Protein AF-0000000087407477 (afdb_homodimer)

Foldseek 3Di:
DPPPDLADPDAAFAADDPDHDPDSLNRHDDDPLSVQLCQQVVVCVVPVKDQPVCCCVSVVQDDPSVVSNVVSVRNCCVLQQWHDDPRIIHGGCVNVVVVVVVVQVVCVVVPVNVVVD/DPPPDLADPDAFFAADDPDHDPDSLNRHDDDPLSVLLCQQQVVCVVPVKDAPVCCCVSVVQDDPSVVSNVVSVRNCCVLQQWHDDPRIIHGGCSNVVVVVVVVQVVCVVVPVNVVVD

Solvent-accessible surface area (backbone atoms only — not comparable to full-atom values): 12978 Å² total; per-residue (Å²): 124,83,78,75,69,91,57,63,72,48,47,68,33,42,44,56,46,85,52,83,72,95,44,68,60,59,28,68,33,58,71,69,44,28,54,50,45,50,51,50,52,52,45,24,61,74,64,68,33,44,50,67,88,43,46,42,79,79,68,66,47,52,78,79,45,44,62,46,48,53,53,43,51,50,53,35,43,51,52,24,42,27,43,80,55,95,64,20,41,26,75,42,62,50,32,27,52,52,28,40,49,52,18,48,49,42,32,47,75,66,64,46,43,74,76,73,106,124,82,76,74,68,92,57,64,71,50,45,71,34,41,44,55,47,85,51,83,70,96,44,69,61,60,28,69,33,59,73,69,45,30,53,51,46,50,51,52,53,52,45,23,62,75,63,68,33,40,52,68,86,42,45,41,80,79,66,67,47,53,78,78,43,44,63,46,47,53,53,44,50,50,51,34,44,52,51,24,43,28,44,80,56,96,65,22,40,28,75,42,63,50,33,26,53,53,27,39,49,52,16,49,49,42,32,48,75,67,66,46,45,73,77,75,107

InterPro domains:
  IPR059683 AF_0843, wHTH domain [PF27297] (18-110)

Organism: NCBI:txid2598455

Secondary structure (DSSP, 8-state):
-----SS-SEEEEEEESSS--S-GGGGT--HHHHHHHHHHHHHHHHHS-EEGGGHHHHH---TTHHHHHHHHHHHHHHHTSEEEETTEEEE-SHHHHHHHHHHHHHHHHTT-GGGG-/-----SS-SEEEEEEESSS--S-GGGGT--HHHHHHHHHHHHHHHHHS-EEGGGHHHHH---TTHHHHHHHHHHHHHHHTSEEEETTEEEE-SHHHHHHHHHHHHHHHHTT-GGGG-

Nearest PDB structures (foldseek):
  5v89-assembly2_C  TM=7.695E-01  e=3.679E-01  Homo sapiens
  4qvg-assembly1_A  TM=6.389E-01  e=1.562E-01  Streptosporangium sibiricum
  6lbs-assembly6_F  TM=5.654E-01  e=8.665E-01  Kluyveromyces lactis
  5dd8-assembly1_B  TM=5.617E-01  e=5.135E+00  Deinococcus radiodurans
  8hl1-assembly1_S19E  TM=4.920E-01  e=2.838E+00  Sulfolobus acidocaldarius DSM 639

Sequence (234 aa):
MPRRRKFPDYVEIRVPVYQPPT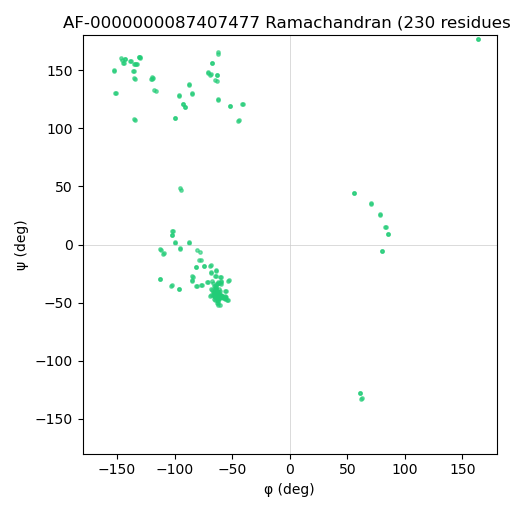STLELLFEGKTLEIAKRLVGHLKKNGGMFKDEYQEVLGIDGADKVLYFRVVKKLLALGMIYEDRGMYRLSDRFSERMENLAKMWKFEIGKVAELWMPRRRKFPDYVEIRVPVYQPPTSTLELLFEGKTLEIAKRLVGHLKKNGGMFKDEYQEVLGIDGADKVLYFRVVKKLLALGMIYEDRGMYRLSDRFSERMENLAKMWKFEIGKVAELW

Structure (mmCIF, N/CA/C/O backbone):
data_AF-0000000087407477-model_v1
#
loop_
_entity.id
_entity.type
_entity.pdbx_description
1 polymer 'Uncharacterized protein'
#
loop_
_atom_site.group_PDB
_atom_site.id
_atom_site.type_symbol
_atom_site.label_atom_id
_atom_site.label_alt_id
_atom_site.label_comp_id
_atom_site.label_asym_id
_atom_site.label_entity_id
_atom_site.label_seq_id
_atom_site.pdbx_PDB_ins_code
_atom_site.Cartn_x
_atom_site.Cartn_y
_atom_site.Cartn_z
_atom_site.occupancy
_atom_site.B_iso_or_equiv
_atom_site.auth_seq_id
_atom_site.auth_comp_id
_atom_site.auth_asym_id
_atom_site.auth_atom_id
_atom_site.pdbx_PDB_model_num
ATOM 1 N N . MET A 1 1 ? -11.297 -4.48 30.25 1 32.34 1 MET A N 1
ATOM 2 C CA . MET A 1 1 ? -11.828 -4.223 28.906 1 32.34 1 MET A CA 1
ATOM 3 C C . MET A 1 1 ? -10.703 -3.988 27.906 1 32.34 1 MET A C 1
ATOM 5 O O . MET A 1 1 ? -9.727 -3.311 28.219 1 32.34 1 MET A O 1
ATOM 9 N N . PRO A 1 2 ? -10.586 -4.875 26.891 1 40.28 2 PRO A N 1
ATOM 10 C CA . PRO A 1 2 ? -9.422 -4.637 26.031 1 40.28 2 PRO A CA 1
ATOM 11 C C . PRO A 1 2 ? -9.344 -3.197 25.531 1 40.28 2 PRO A C 1
ATOM 13 O O . PRO A 1 2 ? -10.383 -2.559 25.312 1 40.28 2 PRO A O 1
ATOM 16 N N . ARG A 1 3 ? -8.383 -2.441 25.797 1 49.47 3 ARG A N 1
ATOM 17 C CA . ARG A 1 3 ? -8.219 -1.031 25.453 1 49.47 3 ARG A CA 1
ATOM 18 C C . ARG A 1 3 ? -8.617 -0.765 24.016 1 49.47 3 ARG A C 1
ATOM 20 O O . ARG A 1 3 ? -8.273 -1.539 23.109 1 49.47 3 ARG A O 1
ATOM 27 N N . ARG A 1 4 ? -9.719 -0.14 23.75 1 56.16 4 ARG A N 1
ATOM 28 C CA . ARG A 1 4 ? -10.227 0.235 22.438 1 56.16 4 ARG A CA 1
ATOM 29 C C . ARG A 1 4 ? -9.102 0.738 21.531 1 56.16 4 ARG A C 1
ATOM 31 O O . ARG A 1 4 ? -8.297 1.569 21.953 1 56.16 4 ARG A O 1
ATOM 38 N N . ARG A 1 5 ? -8.992 0.058 20.5 1 63.84 5 ARG A N 1
ATOM 39 C CA . ARG A 1 5 ? -7.922 0.415 19.578 1 63.84 5 ARG A CA 1
ATOM 40 C C . ARG A 1 5 ? -8.109 1.829 19.031 1 63.84 5 ARG A C 1
ATOM 42 O O . ARG A 1 5 ? -9.219 2.213 18.656 1 63.84 5 ARG A O 1
ATOM 49 N N . LYS A 1 6 ? -7.18 2.572 19.203 1 75.88 6 LYS A N 1
ATOM 50 C CA . LYS A 1 6 ? -7.145 3.963 18.766 1 75.88 6 LYS A CA 1
ATOM 51 C C . LYS A 1 6 ? -7.305 4.07 17.25 1 75.88 6 LYS A C 1
ATOM 53 O O . LYS A 1 6 ? -7.996 4.965 16.75 1 75.88 6 LYS A O 1
ATOM 58 N N . PHE A 1 7 ? -6.879 3.008 16.562 1 84.06 7 PHE A N 1
ATOM 59 C CA . PHE A 1 7 ? -6.871 3.031 15.109 1 84.06 7 PHE A CA 1
ATOM 60 C C . PHE A 1 7 ? -7.539 1.786 14.539 1 84.06 7 PHE A C 1
ATOM 62 O O . PHE A 1 7 ? -7.719 0.794 15.25 1 84.06 7 PHE A O 1
ATOM 69 N N . PRO A 1 8 ? -7.926 1.912 13.266 1 86.12 8 PRO A N 1
ATOM 70 C CA . PRO A 1 8 ? -8.43 0.707 12.602 1 86.12 8 PRO A CA 1
ATOM 71 C C . PRO A 1 8 ? -7.379 -0.396 12.5 1 86.12 8 PRO A C 1
ATOM 73 O O . PRO A 1 8 ? -6.184 -0.128 12.641 1 86.12 8 PRO A O 1
ATOM 76 N N . ASP A 1 9 ? -7.883 -1.618 12.211 1 89.12 9 ASP A N 1
ATOM 77 C CA . ASP A 1 9 ? -6.969 -2.748 12.078 1 89.12 9 ASP A CA 1
ATOM 78 C C . ASP A 1 9 ? -6.07 -2.59 10.859 1 89.12 9 ASP A C 1
ATOM 80 O O . ASP A 1 9 ? -4.93 -3.064 10.852 1 89.12 9 ASP A O 1
ATOM 84 N N . TYR A 1 10 ? -6.625 -1.982 9.875 1 93.62 10 TYR A N 1
ATOM 85 C CA . TYR A 1 10 ? -5.852 -1.719 8.664 1 93.62 10 TYR A CA 1
ATOM 86 C C . TYR A 1 10 ? -6.262 -0.395 8.031 1 93.62 10 TYR A C 1
ATOM 88 O O . TYR A 1 10 ? -7.316 0.157 8.359 1 93.62 10 TYR A O 1
ATOM 96 N N . VAL A 1 11 ? -5.391 0.105 7.254 1 95.38 11 VAL A N 1
ATOM 97 C CA . VAL A 1 11 ? -5.688 1.244 6.395 1 95.38 11 VA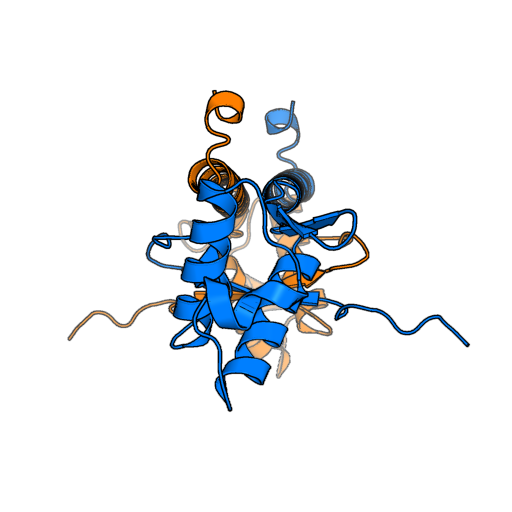L A CA 1
ATOM 98 C C . VAL A 1 11 ? -5.566 0.831 4.93 1 95.38 11 VAL A C 1
ATOM 100 O O . VAL A 1 11 ? -4.594 0.178 4.539 1 95.38 11 VAL A O 1
ATOM 103 N N . GLU A 1 12 ? -6.59 1.219 4.195 1 95.5 12 GLU A N 1
ATOM 104 C CA . GLU A 1 12 ? -6.559 0.934 2.762 1 95.5 12 GLU A CA 1
ATOM 105 C C . GLU A 1 12 ? -5.793 2.012 2.002 1 95.5 12 GLU A C 1
ATOM 107 O O . GLU A 1 12 ? -6.047 3.205 2.182 1 95.5 12 GLU A O 1
ATOM 112 N N . ILE A 1 13 ? -4.863 1.571 1.188 1 95.94 13 ILE A N 1
ATOM 113 C CA . ILE A 1 13 ? -4.238 2.512 0.264 1 95.94 13 ILE A CA 1
ATOM 114 C C . ILE A 1 13 ? -4.496 2.07 -1.175 1 95.94 13 ILE A C 1
ATOM 116 O O . ILE A 1 13 ? -4.547 0.873 -1.464 1 95.94 13 ILE A O 1
ATOM 120 N N . ARG A 1 14 ? -4.688 3.037 -2.027 1 96.5 14 ARG A N 1
ATOM 121 C CA . ARG A 1 14 ? -4.934 2.809 -3.447 1 96.5 14 ARG A CA 1
ATOM 122 C C . ARG A 1 14 ? -3.658 3.008 -4.262 1 96.5 14 ARG A C 1
ATOM 124 O O . ARG A 1 14 ? -3.195 4.137 -4.434 1 96.5 14 ARG A O 1
ATOM 131 N N . VAL A 1 15 ? -3.156 1.92 -4.723 1 95.75 15 VAL A N 1
ATOM 132 C CA . VAL A 1 15 ? -1.924 1.974 -5.504 1 95.75 15 VAL A CA 1
ATOM 133 C C . VAL A 1 15 ? -2.256 2.082 -6.988 1 95.75 15 VAL A C 1
ATOM 135 O O . VAL A 1 15 ? -2.871 1.179 -7.562 1 95.75 15 VAL A O 1
ATOM 138 N N . PRO A 1 16 ? -1.785 3.141 -7.586 1 93.31 16 PRO A N 1
ATOM 139 C CA . PRO A 1 16 ? -2.078 3.275 -9.016 1 93.31 16 PRO A CA 1
ATOM 140 C C . PRO A 1 16 ? -1.355 2.234 -9.867 1 93.31 16 PRO A C 1
ATOM 142 O O . PRO A 1 16 ? -0.214 1.873 -9.57 1 93.31 16 PRO A O 1
ATOM 145 N N . VAL A 1 17 ? -1.998 1.841 -10.906 1 92.44 17 VAL A N 1
ATOM 146 C CA . VAL A 1 17 ? -1.484 0.736 -11.711 1 92.44 17 VAL A CA 1
ATOM 147 C C . VAL A 1 17 ? -0.698 1.281 -12.898 1 92.44 17 VAL A C 1
ATOM 149 O O . VAL A 1 17 ? 0.375 0.771 -13.227 1 92.44 17 VAL A O 1
ATOM 152 N N . TYR A 1 18 ? -1.091 2.318 -13.5 1 89.62 18 TYR A N 1
ATOM 153 C CA . TYR A 1 18 ? -0.562 2.73 -14.797 1 89.62 18 TYR A CA 1
ATOM 154 C C . TYR A 1 18 ? 0.435 3.871 -14.641 1 89.62 18 TYR A C 1
ATOM 156 O O . TYR A 1 18 ? 1.381 3.988 -15.422 1 89.62 18 TYR A O 1
ATOM 164 N N . GLN A 1 19 ? 0.173 4.715 -13.695 1 88.44 19 GLN A N 1
ATOM 165 C CA . GLN A 1 19 ? 1.057 5.859 -13.508 1 88.44 19 GLN A CA 1
ATOM 166 C C . GLN A 1 19 ? 1.374 6.066 -12.023 1 88.44 19 GLN A C 1
ATOM 168 O O . GLN A 1 19 ? 0.515 5.859 -11.164 1 88.44 19 GLN A O 1
ATOM 173 N N . PRO A 1 20 ? 2.6 6.457 -11.859 1 87.56 20 PRO A N 1
ATOM 174 C CA . PRO A 1 20 ? 2.926 6.781 -10.461 1 87.56 20 PRO A CA 1
ATOM 175 C C . PRO A 1 20 ? 2.117 7.957 -9.922 1 87.56 20 PRO A C 1
ATOM 177 O O . PRO A 1 20 ? 1.748 8.859 -10.688 1 87.56 20 PRO A O 1
ATOM 180 N N . PRO A 1 21 ? 1.789 7.938 -8.688 1 91.5 21 PRO A N 1
ATOM 181 C CA . PRO A 1 21 ? 1.134 9.109 -8.094 1 91.5 21 PRO A CA 1
ATOM 182 C C . PRO A 1 21 ? 2.055 10.32 -8.016 1 91.5 21 PRO A C 1
ATOM 184 O O . PRO A 1 21 ? 3.279 10.172 -7.98 1 91.5 21 PRO A O 1
ATOM 187 N N . THR A 1 22 ? 1.45 11.438 -7.973 1 91.12 22 THR A N 1
ATOM 188 C CA . THR A 1 22 ? 2.234 12.664 -7.848 1 91.12 22 THR A CA 1
ATOM 189 C C . THR A 1 22 ? 2.629 12.906 -6.391 1 91.12 22 THR A C 1
ATOM 191 O O . THR A 1 22 ? 3.541 13.688 -6.113 1 91.12 22 THR A O 1
ATOM 194 N N . SER A 1 23 ? 1.897 12.258 -5.512 1 95.25 23 SER A N 1
ATOM 195 C CA . SER A 1 23 ? 2.135 12.344 -4.074 1 95.25 23 SER A CA 1
ATOM 196 C C . SER A 1 23 ? 1.664 11.078 -3.359 1 95.25 23 SER A C 1
ATOM 198 O O . SER A 1 23 ? 0.71 10.43 -3.797 1 95.25 23 SER A O 1
ATOM 200 N N . THR A 1 24 ? 2.316 10.789 -2.309 1 97.81 24 THR A N 1
ATOM 201 C CA . THR A 1 24 ? 1.884 9.641 -1.521 1 97.81 24 THR A CA 1
ATOM 202 C C . THR A 1 24 ? 0.498 9.883 -0.932 1 97.81 24 THR A C 1
ATOM 204 O O . THR A 1 24 ? -0.241 8.93 -0.664 1 97.81 24 THR A O 1
ATOM 207 N N . LEU A 1 25 ? 0.156 11.109 -0.727 1 98.44 25 LEU A N 1
ATOM 208 C CA . LEU A 1 25 ? -1.139 11.438 -0.142 1 98.44 25 LEU A CA 1
ATOM 209 C C . LEU A 1 25 ? -2.277 11 -1.059 1 98.44 25 LEU A C 1
ATOM 211 O O . LEU A 1 25 ? -3.383 10.719 -0.591 1 98.44 25 LEU A O 1
ATOM 215 N N . GLU A 1 26 ? -2.037 10.836 -2.324 1 97.44 26 GLU A N 1
ATOM 216 C CA . GLU A 1 26 ? -3.049 10.422 -3.293 1 97.44 26 GLU A CA 1
ATOM 217 C C . GLU A 1 26 ? -3.381 8.945 -3.15 1 97.44 26 GLU A C 1
ATOM 219 O O . GLU A 1 26 ? -4.391 8.477 -3.682 1 97.44 26 GLU A O 1
ATOM 224 N N . LEU A 1 27 ? -2.514 8.25 -2.52 1 97.12 27 LEU A N 1
ATOM 225 C CA . LEU A 1 27 ? -2.783 6.844 -2.246 1 97.12 27 LEU A CA 1
ATOM 226 C C . LEU A 1 27 ? -3.922 6.695 -1.242 1 97.12 27 LEU A C 1
ATOM 228 O O . LEU A 1 27 ? -4.582 5.652 -1.195 1 97.12 27 LEU A O 1
ATOM 232 N N . LEU A 1 28 ? -4.113 7.738 -0.452 1 97 28 LEU A N 1
ATOM 233 C CA . LEU A 1 28 ? -4.969 7.621 0.724 1 97 28 LEU A CA 1
ATOM 234 C C . LEU A 1 28 ? -6.23 8.469 0.563 1 97 28 LEU A C 1
ATOM 236 O O . LEU A 1 28 ? -7.273 8.148 1.144 1 97 28 LEU A O 1
ATOM 240 N N . PHE A 1 29 ? -6.082 9.531 -0.168 1 97.69 29 PHE A N 1
ATOM 241 C CA . PHE A 1 29 ? -7.125 10.547 -0.104 1 97.69 29 PHE A CA 1
ATOM 242 C C . PHE A 1 29 ? -7.535 10.992 -1.503 1 97.69 29 PHE A C 1
ATOM 244 O O . PHE A 1 29 ? -6.773 10.828 -2.459 1 97.69 29 PHE A O 1
ATOM 251 N N . GLU A 1 30 ? -8.719 11.477 -1.584 1 96.31 30 GLU A N 1
ATOM 252 C CA . GLU A 1 30 ? -9.25 12.086 -2.797 1 96.31 30 GLU A CA 1
ATOM 253 C C . GLU A 1 30 ? -10.172 13.258 -2.465 1 96.31 30 GLU A C 1
ATOM 255 O O . GLU A 1 30 ? -10.578 13.43 -1.314 1 96.31 30 GLU A O 1
ATOM 260 N N . GLY A 1 31 ? -10.336 14.172 -3.396 1 96 31 GLY A N 1
ATOM 261 C CA . GLY A 1 31 ? -11.258 15.281 -3.213 1 96 31 GLY A CA 1
ATOM 262 C C . GLY A 1 31 ? -10.883 16.172 -2.047 1 96 31 GLY A C 1
ATOM 263 O O . GLY A 1 31 ? -9.734 16.609 -1.933 1 96 31 GLY A O 1
ATOM 264 N N . LYS A 1 32 ? -11.836 16.484 -1.247 1 96.88 32 LYS A N 1
ATOM 265 C CA . LYS A 1 32 ? -11.664 17.422 -0.141 1 96.88 32 LYS A CA 1
ATOM 266 C C . LYS A 1 32 ? -10.664 16.891 0.885 1 96.88 32 LYS A C 1
ATOM 268 O O . LYS A 1 32 ? -9.883 17.641 1.456 1 96.88 32 LYS A O 1
ATOM 273 N N . THR A 1 33 ? -10.711 15.578 1.14 1 97.88 33 THR A N 1
ATOM 274 C CA . THR A 1 33 ? -9.789 15 2.111 1 97.88 33 THR A CA 1
ATOM 275 C C . THR A 1 33 ? -8.344 15.125 1.627 1 97.88 33 THR A C 1
ATOM 277 O O . THR A 1 33 ? -7.43 15.32 2.43 1 97.88 33 THR A O 1
ATOM 280 N N . LEU A 1 34 ? -8.172 14.992 0.323 1 98.12 34 LEU A N 1
ATOM 281 C CA . LEU A 1 34 ? -6.832 15.18 -0.22 1 98.12 34 LEU A CA 1
ATOM 282 C C . LEU A 1 34 ? -6.359 16.609 -0.015 1 98.12 34 LEU A C 1
ATOM 284 O O . LEU A 1 34 ? -5.207 16.844 0.351 1 98.12 34 LEU A O 1
ATOM 288 N N . GLU A 1 35 ? -7.191 17.547 -0.271 1 97.81 35 GLU A N 1
ATOM 289 C CA . GLU A 1 35 ? -6.855 18.953 -0.07 1 97.81 35 GLU A CA 1
ATOM 290 C C . GLU A 1 35 ? -6.473 19.219 1.382 1 97.81 35 GLU A C 1
ATOM 292 O O . GLU A 1 35 ? -5.484 19.906 1.649 1 97.81 35 GLU A O 1
ATOM 297 N N . ILE A 1 36 ? -7.254 18.688 2.266 1 98.12 36 ILE A N 1
ATOM 298 C CA . ILE A 1 36 ? -7 18.859 3.693 1 98.12 36 ILE A CA 1
ATOM 299 C C . ILE A 1 36 ? -5.656 18.234 4.055 1 98.12 36 ILE A C 1
ATOM 301 O O . ILE A 1 36 ? -4.852 18.828 4.766 1 98.12 36 ILE A O 1
ATOM 305 N N . ALA A 1 37 ? -5.398 17.031 3.572 1 98.56 37 ALA A N 1
ATOM 306 C CA . ALA A 1 37 ? -4.145 16.328 3.846 1 98.56 37 ALA A CA 1
ATOM 307 C C . ALA A 1 37 ? -2.945 17.125 3.355 1 98.56 37 ALA A C 1
ATOM 309 O O . ALA A 1 37 ? -1.943 17.25 4.062 1 98.56 37 ALA A O 1
ATOM 310 N N . LYS A 1 38 ? -3.074 17.641 2.191 1 98.06 38 LYS A N 1
ATOM 311 C CA . LYS A 1 38 ? -1.985 18.438 1.621 1 98.06 38 LYS A CA 1
ATOM 312 C C . LYS A 1 38 ? -1.708 19.672 2.463 1 98.06 38 LYS A C 1
ATOM 314 O O . LYS A 1 38 ? -0.55 20.031 2.688 1 98.06 38 LYS A O 1
ATOM 319 N N . ARG A 1 39 ? -2.742 20.359 2.906 1 98 39 ARG A N 1
ATOM 320 C CA . ARG A 1 39 ? -2.574 21.531 3.754 1 98 39 ARG A CA 1
ATOM 321 C C . ARG A 1 39 ? -1.886 21.172 5.066 1 98 39 ARG A C 1
ATOM 323 O O . ARG A 1 39 ? -0.977 21.875 5.512 1 98 39 ARG A O 1
ATOM 330 N N . LEU A 1 40 ? -2.363 20.109 5.652 1 98.44 40 LEU A N 1
ATOM 331 C CA . LEU A 1 40 ? -1.791 19.688 6.922 1 98.44 40 LEU A CA 1
ATOM 332 C C . LEU A 1 40 ? -0.316 19.328 6.762 1 98.44 40 LEU A C 1
ATOM 334 O O . LEU A 1 40 ? 0.537 19.859 7.473 1 98.44 40 LEU A O 1
ATOM 338 N N . VAL A 1 41 ? 0.001 18.484 5.82 1 98.31 41 VAL A N 1
ATOM 339 C CA . VAL A 1 41 ? 1.368 18.031 5.617 1 98.31 41 VAL A CA 1
ATOM 340 C C . VAL A 1 41 ? 2.262 19.203 5.223 1 98.31 41 VAL A C 1
ATOM 342 O O . VAL A 1 41 ? 3.395 19.312 5.695 1 98.31 41 VAL A O 1
ATOM 345 N N . GLY A 1 42 ? 1.743 20.016 4.332 1 97.5 42 GLY A N 1
ATOM 346 C CA . GLY A 1 42 ? 2.49 21.203 3.973 1 97.5 42 GLY A CA 1
ATOM 347 C C . GLY A 1 42 ? 2.844 22.078 5.168 1 97.5 42 GLY A C 1
ATOM 348 O O . GLY A 1 42 ? 3.971 22.562 5.277 1 97.5 42 GLY A O 1
ATOM 349 N N . HIS A 1 43 ? 1.849 22.297 6.051 1 97.94 43 HIS A N 1
ATOM 350 C CA . HIS A 1 43 ? 2.08 23.109 7.242 1 97.94 43 HIS A CA 1
ATOM 351 C C . HIS A 1 43 ? 3.121 22.453 8.148 1 97.94 43 HIS A C 1
ATOM 353 O O . HIS A 1 43 ? 4.016 23.141 8.656 1 97.94 43 HIS A O 1
ATOM 359 N N . LEU A 1 44 ? 2.971 21.141 8.359 1 98 44 LEU A N 1
ATOM 360 C CA . LEU A 1 44 ? 3.908 20.422 9.219 1 98 44 LEU A CA 1
ATOM 361 C C . LEU A 1 44 ? 5.324 20.5 8.656 1 98 44 LEU A C 1
ATOM 363 O O . LEU A 1 44 ? 6.289 20.625 9.422 1 98 44 LEU A O 1
ATOM 367 N N . LYS A 1 45 ? 5.422 20.422 7.398 1 96.56 45 LYS A N 1
ATOM 368 C CA . LYS A 1 45 ? 6.727 20.5 6.742 1 96.56 45 LYS A CA 1
ATOM 369 C C . LYS A 1 45 ? 7.352 21.875 6.93 1 96.56 45 LYS A C 1
ATOM 371 O O . LYS A 1 45 ? 8.531 21.984 7.273 1 96.56 45 LYS A O 1
ATOM 376 N N . LYS A 1 46 ? 6.602 22.875 6.828 1 96.12 46 LYS A N 1
ATOM 377 C CA . LYS A 1 46 ? 7.086 24.25 6.875 1 96.12 46 LYS A CA 1
ATOM 378 C C . LYS A 1 46 ? 7.41 24.672 8.305 1 96.12 46 LYS A C 1
ATOM 380 O O . LYS A 1 46 ? 8.359 25.422 8.531 1 96.12 46 LYS A O 1
ATOM 385 N N . ASN A 1 47 ? 6.633 24.172 9.273 1 96.31 47 ASN A N 1
ATOM 386 C CA . ASN A 1 47 ? 6.699 24.734 10.625 1 96.31 47 ASN A CA 1
ATOM 387 C C . ASN A 1 47 ? 7.285 23.719 11.609 1 96.31 47 ASN A C 1
ATOM 389 O O . ASN A 1 47 ? 7.488 24.047 12.781 1 96.31 47 ASN A O 1
ATOM 393 N N . GLY A 1 48 ? 7.547 22.531 11.141 1 95.75 48 GLY A N 1
ATOM 394 C CA . GLY A 1 48 ? 8.094 21.484 12.008 1 95.75 48 GLY A CA 1
ATOM 395 C C . GLY A 1 48 ? 7.039 20.812 12.859 1 95.75 48 GLY A C 1
ATOM 396 O O . GLY A 1 48 ? 7.348 19.891 13.617 1 95.75 48 GLY A O 1
ATOM 397 N N . GLY A 1 49 ? 5.785 21.297 12.828 1 97.44 49 GLY A N 1
ATOM 398 C CA . GLY A 1 49 ? 4.703 20.734 13.609 1 97.44 49 GLY A CA 1
ATOM 399 C C . GLY A 1 49 ? 3.506 21.656 13.734 1 97.44 49 GLY A C 1
ATOM 400 O O . GLY A 1 49 ? 3.48 22.734 13.133 1 97.44 49 GLY A O 1
ATOM 401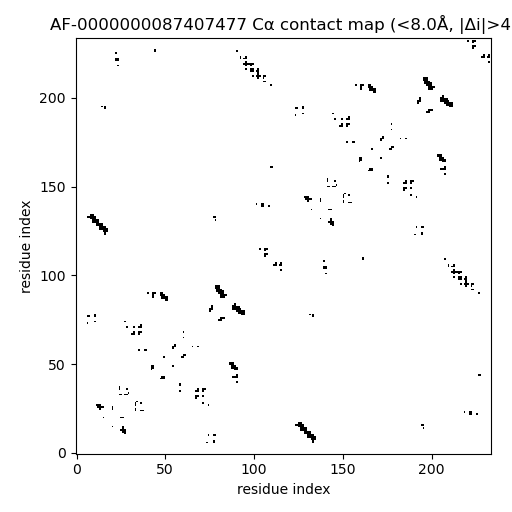 N N . MET A 1 50 ? 2.453 21.125 14.406 1 98.19 50 MET A N 1
ATOM 402 C CA . MET A 1 50 ? 1.238 21.891 14.68 1 98.19 50 MET A CA 1
ATOM 403 C C . MET A 1 50 ? 0.573 21.406 15.961 1 98.19 50 MET A C 1
ATOM 405 O O . MET A 1 50 ? 0.408 20.203 16.172 1 98.19 50 MET A O 1
ATOM 409 N N . PHE A 1 51 ? 0.292 22.328 16.75 1 98.06 51 PHE A N 1
ATOM 410 C CA . PHE A 1 51 ? -0.513 21.953 17.906 1 98.06 51 PHE A CA 1
ATOM 411 C C . PHE A 1 51 ? -1.889 21.453 17.469 1 98.06 51 PHE A C 1
ATOM 413 O O . PHE A 1 51 ? -2.504 22.047 16.578 1 98.06 51 PHE A O 1
ATOM 420 N N . LYS A 1 52 ? -2.426 20.406 18.109 1 96.75 52 LYS A N 1
ATOM 421 C CA . LYS A 1 52 ? -3.65 19.719 17.703 1 96.75 52 LYS A CA 1
ATOM 4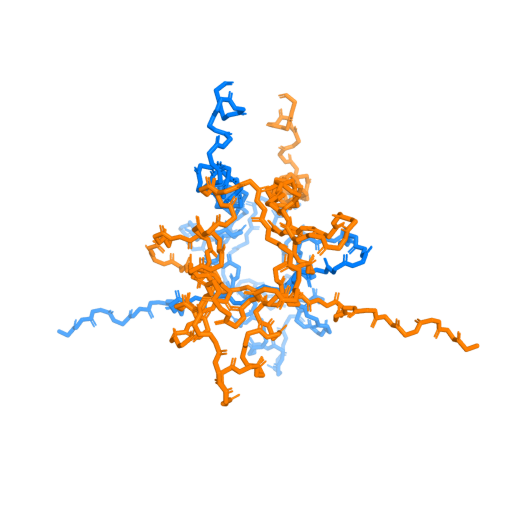22 C C . LYS A 1 52 ? -4.84 20.688 17.703 1 96.75 52 LYS A C 1
ATOM 424 O O . LYS A 1 52 ? -5.754 20.547 16.891 1 96.75 52 LYS A O 1
ATOM 429 N N . ASP A 1 53 ? -4.852 21.625 18.594 1 94.5 53 ASP A N 1
ATOM 430 C CA . ASP A 1 53 ? -6.008 22.484 18.766 1 94.5 53 ASP A CA 1
ATOM 431 C C . ASP A 1 53 ? -5.941 23.688 17.828 1 94.5 53 ASP A C 1
ATOM 433 O O . ASP A 1 53 ? -6.879 24.484 17.766 1 94.5 53 ASP A O 1
ATOM 437 N N . GLU A 1 54 ? -4.93 23.781 17 1 96.44 54 GLU A N 1
ATOM 438 C CA . GLU A 1 54 ? -4.723 24.953 16.156 1 96.44 54 GLU A CA 1
ATOM 439 C C . GLU A 1 54 ? -5.227 24.703 14.734 1 96.44 54 GLU A C 1
ATOM 441 O O . GLU A 1 54 ? -5.133 25.578 13.875 1 96.44 54 GLU A O 1
ATOM 446 N N . TYR A 1 55 ? -5.785 23.562 14.484 1 96.81 55 TYR A N 1
ATOM 447 C CA . TYR A 1 55 ? -6.051 23.141 13.109 1 96.81 55 TYR A CA 1
ATOM 448 C C . TYR A 1 55 ? -7.07 24.078 12.453 1 96.81 55 TYR A C 1
ATOM 450 O O . TYR A 1 55 ? -6.973 24.359 11.258 1 96.81 55 TYR A O 1
ATOM 458 N N . GLN A 1 56 ? -8.055 24.562 13.141 1 96.69 56 GLN A N 1
ATOM 459 C CA . GLN A 1 56 ? -9.07 25.453 12.562 1 96.69 56 GLN A CA 1
ATOM 460 C C . GLN A 1 56 ? -8.445 26.75 12.07 1 96.69 56 GLN A C 1
ATOM 462 O O . GLN A 1 56 ? -8.703 27.172 10.938 1 96.69 56 GLN A O 1
ATOM 467 N N . GLU A 1 57 ? -7.672 27.375 12.891 1 95.38 57 GLU A N 1
ATOM 468 C CA . GLU A 1 57 ? -7.039 28.656 12.57 1 95.38 57 GLU A CA 1
ATOM 469 C C . GLU A 1 57 ? -5.969 28.484 11.492 1 95.38 57 GLU A C 1
ATOM 471 O O . GLU A 1 57 ? -5.887 29.281 10.562 1 95.38 57 GLU A O 1
ATOM 476 N N . VAL A 1 58 ? -5.121 27.453 11.586 1 96.19 58 VAL A N 1
ATOM 477 C CA . VAL A 1 58 ? -3.926 27.281 10.766 1 96.19 58 VAL A CA 1
ATOM 478 C C . VAL A 1 58 ? -4.312 26.719 9.406 1 96.19 58 VAL A C 1
ATOM 480 O O . VAL A 1 58 ? -3.736 27.078 8.375 1 96.19 58 VAL A O 1
ATOM 483 N N . LEU A 1 59 ? -5.355 25.812 9.438 1 97.5 59 LEU A N 1
ATOM 484 C CA . LEU A 1 59 ? -5.672 25.109 8.203 1 97.5 59 LEU A CA 1
ATOM 485 C C . LEU A 1 59 ? -7 25.578 7.621 1 97.5 59 LEU A C 1
ATOM 487 O O . LEU A 1 59 ? -7.375 25.188 6.516 1 97.5 59 LEU A O 1
ATOM 491 N N . GLY A 1 60 ? -7.715 26.375 8.336 1 95.94 60 GLY A N 1
ATOM 492 C CA . GLY A 1 60 ? -9 26.875 7.859 1 95.94 60 GLY A CA 1
ATOM 493 C C . GLY A 1 60 ? -10.078 25.812 7.824 1 95.94 60 GLY A C 1
ATOM 494 O O . GLY A 1 60 ? -10.867 25.75 6.879 1 95.94 60 GLY A O 1
ATOM 495 N N . ILE A 1 61 ? -10.07 24.891 8.766 1 94.69 61 ILE A N 1
ATOM 496 C CA . ILE A 1 61 ? -11.023 23.797 8.836 1 94.69 61 ILE A CA 1
ATOM 497 C C . ILE A 1 61 ? -12.234 24.203 9.672 1 94.69 61 ILE A C 1
ATOM 499 O O . ILE A 1 61 ? -12.094 24.562 10.844 1 94.69 61 ILE A O 1
ATOM 503 N N . ASP A 1 62 ? -13.367 24.219 9.086 1 90.12 62 ASP A N 1
ATOM 504 C CA . ASP A 1 62 ? -14.57 24.578 9.828 1 90.12 62 ASP A CA 1
ATOM 505 C C . ASP A 1 62 ? -15.766 23.75 9.375 1 90.12 62 ASP A C 1
ATOM 507 O O . ASP A 1 62 ? -15.664 22.984 8.406 1 90.12 62 ASP A O 1
ATOM 511 N N . GLY A 1 63 ? -16.75 23.719 10.297 1 90.62 63 GLY A N 1
ATOM 512 C CA . GLY A 1 63 ? -18.016 23.109 9.938 1 90.62 63 GLY A CA 1
ATOM 513 C C . GLY A 1 63 ? -17.875 21.641 9.578 1 90.62 63 GLY A C 1
ATOM 514 O O . GLY A 1 63 ? -17.312 20.859 10.344 1 90.62 63 GLY A O 1
ATOM 515 N N . ALA A 1 64 ? -18.391 21.328 8.445 1 89.81 64 ALA A N 1
ATOM 516 C CA . ALA A 1 64 ? -18.484 19.938 7.98 1 89.81 64 ALA A CA 1
ATOM 517 C C . ALA A 1 64 ? -17.109 19.375 7.664 1 89.81 64 ALA A C 1
ATOM 519 O O . ALA A 1 64 ? -16.906 18.156 7.68 1 89.81 64 ALA A O 1
ATOM 520 N N . ASP A 1 65 ? -16.188 20.281 7.496 1 94.88 65 ASP A N 1
ATOM 521 C CA . ASP A 1 65 ? -14.852 19.844 7.133 1 94.88 65 ASP A CA 1
ATOM 522 C C . ASP A 1 65 ? -14.109 19.281 8.344 1 94.88 65 ASP A C 1
ATOM 524 O O . ASP A 1 65 ? -13.086 18.609 8.203 1 94.88 65 ASP A O 1
ATOM 528 N N . LYS A 1 66 ? -14.633 19.516 9.555 1 96.44 66 LYS A N 1
ATOM 529 C CA . LYS A 1 66 ? -13.992 19.031 10.773 1 96.44 66 LYS A CA 1
ATOM 530 C C . LYS A 1 66 ? -13.961 17.5 10.789 1 96.44 66 LYS A C 1
ATOM 532 O O . LYS A 1 66 ? -12.938 16.906 11.133 1 96.44 66 LYS A O 1
ATOM 537 N N . VAL A 1 67 ? -15.07 16.984 10.406 1 96.19 67 VAL A N 1
ATOM 538 C CA . VAL A 1 67 ? -15.156 15.523 10.398 1 96.19 67 VAL A CA 1
ATOM 539 C C . VAL A 1 67 ? -14.133 14.953 9.422 1 96.19 67 VAL A C 1
ATOM 541 O O . VAL A 1 67 ? -13.445 13.969 9.727 1 96.19 67 VAL A O 1
ATOM 544 N N . LEU A 1 68 ? -14.016 15.57 8.266 1 97.38 68 LEU A N 1
ATOM 545 C CA . LEU A 1 68 ? -13.055 15.125 7.254 1 97.38 68 LEU A CA 1
ATOM 546 C C . LEU A 1 68 ? -11.625 15.281 7.762 1 97.38 68 LEU A C 1
ATOM 548 O O . LEU A 1 68 ? -10.789 14.398 7.539 1 97.38 68 LEU A O 1
ATOM 552 N N . TYR A 1 69 ? -11.406 16.375 8.414 1 98.06 69 TYR A N 1
ATOM 553 C CA . TYR A 1 69 ? -10.086 16.625 8.977 1 98.06 69 TYR A CA 1
ATOM 554 C C . TYR A 1 69 ? -9.68 15.516 9.938 1 98.06 69 TYR A C 1
ATOM 556 O O . TYR A 1 69 ? -8.57 14.984 9.844 1 98.06 69 TYR A O 1
ATOM 564 N N . PHE A 1 70 ? -10.508 15.117 10.773 1 96.88 70 PHE A N 1
ATOM 565 C CA . PHE A 1 70 ? -10.148 14.117 11.773 1 96.88 70 PHE A CA 1
ATOM 566 C C . PHE A 1 70 ? -9.977 12.75 11.125 1 96.88 70 PHE A C 1
ATOM 568 O O . PHE A 1 70 ? -9.148 11.953 11.562 1 96.88 70 PHE A O 1
ATOM 575 N N . ARG A 1 71 ? -10.742 12.508 10.094 1 96.12 71 ARG A N 1
ATOM 576 C CA . ARG A 1 71 ? -10.531 11.281 9.336 1 96.12 71 ARG A CA 1
ATOM 577 C C . ARG A 1 71 ? -9.156 11.258 8.688 1 96.12 71 ARG A C 1
ATOM 579 O O . ARG A 1 71 ? -8.492 10.219 8.664 1 96.12 71 ARG A O 1
ATOM 586 N N . VAL A 1 72 ? -8.781 12.406 8.172 1 97.88 72 VAL A N 1
ATOM 587 C CA . VAL A 1 72 ? -7.469 12.539 7.547 1 97.88 72 VAL A CA 1
ATOM 588 C C . VAL A 1 72 ? -6.375 12.297 8.586 1 97.88 72 VAL A C 1
ATOM 590 O O . VAL A 1 72 ? -5.469 11.484 8.359 1 97.88 72 VAL A O 1
ATOM 593 N N . VAL A 1 73 ? -6.504 12.93 9.719 1 97.75 73 VAL A N 1
ATOM 594 C CA . VAL A 1 73 ? -5.508 12.828 10.773 1 97.75 73 VAL A CA 1
ATOM 595 C C . VAL A 1 73 ? -5.383 11.383 11.234 1 97.75 73 VAL A C 1
ATOM 597 O O . VAL A 1 73 ? -4.273 10.859 11.375 1 97.75 73 VAL A O 1
ATOM 600 N N . LYS A 1 74 ? -6.473 10.797 11.391 1 96.69 74 LYS A N 1
ATOM 601 C CA . LYS A 1 74 ? -6.477 9.422 11.875 1 96.69 74 LYS A CA 1
ATOM 602 C C . LYS A 1 74 ? -5.758 8.492 10.906 1 96.69 74 LYS A C 1
ATOM 604 O O . LYS A 1 74 ? -4.992 7.617 11.32 1 96.69 74 LYS A O 1
ATOM 609 N N . LYS A 1 75 ? -6.004 8.625 9.656 1 97.25 75 LYS A N 1
ATOM 610 C CA . LYS A 1 75 ? -5.359 7.785 8.656 1 97.25 75 LYS A CA 1
ATOM 611 C C . LYS A 1 75 ? -3.857 8.047 8.602 1 97.25 75 LYS A C 1
ATOM 613 O O . LYS A 1 75 ? -3.062 7.109 8.484 1 97.25 75 LYS A O 1
ATOM 618 N N . LEU A 1 76 ? -3.473 9.289 8.68 1 98.25 76 LEU A N 1
ATOM 619 C CA . LEU A 1 76 ? -2.059 9.648 8.648 1 98.25 76 LEU A CA 1
ATOM 620 C C . LEU A 1 76 ? -1.33 9.086 9.867 1 98.25 76 LEU A C 1
ATOM 622 O O . LEU A 1 76 ? -0.204 8.602 9.75 1 98.25 76 LEU A O 1
ATOM 626 N N . LEU A 1 77 ? -2 9.172 10.992 1 97.62 77 LEU A N 1
ATOM 627 C CA . LEU A 1 77 ? -1.433 8.602 12.211 1 97.62 77 LEU A CA 1
ATOM 628 C C . LEU A 1 77 ? -1.302 7.086 12.094 1 97.62 77 LEU A C 1
ATOM 630 O O . LEU A 1 77 ? -0.254 6.523 12.422 1 97.62 77 LEU A O 1
ATOM 634 N N . ALA A 1 78 ? -2.289 6.488 11.609 1 96.88 78 ALA A N 1
ATOM 635 C CA . ALA A 1 78 ? -2.336 5.031 11.516 1 96.88 78 ALA A CA 1
ATOM 636 C C . ALA A 1 78 ? -1.228 4.5 10.609 1 96.88 78 ALA A C 1
ATOM 638 O O . ALA A 1 78 ? -0.657 3.438 10.875 1 96.88 78 ALA A O 1
ATOM 639 N N . LEU A 1 79 ? -0.898 5.262 9.625 1 96.94 79 LEU A N 1
ATOM 640 C CA . LEU A 1 79 ? 0.076 4.773 8.656 1 96.94 79 LEU A CA 1
ATOM 641 C C . LEU A 1 79 ? 1.481 5.25 9.008 1 96.94 79 LEU A C 1
ATOM 643 O O . LEU A 1 79 ? 2.451 4.89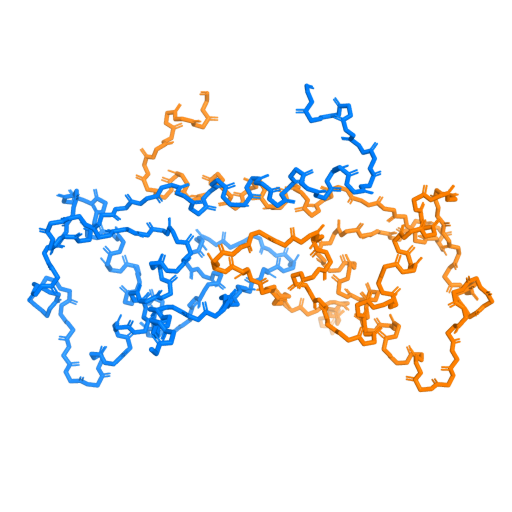1 8.344 1 96.94 79 LEU A O 1
ATOM 647 N N . GLY A 1 80 ? 1.53 6.039 10.055 1 96.81 80 GLY A N 1
ATOM 648 C CA . GLY A 1 80 ? 2.836 6.496 10.5 1 96.81 80 GLY A CA 1
ATOM 649 C C . GLY A 1 80 ? 3.393 7.625 9.656 1 96.81 80 GLY A C 1
ATOM 650 O O . GLY A 1 80 ? 4.609 7.785 9.547 1 96.81 80 GLY A O 1
ATOM 651 N N . MET A 1 81 ? 2.549 8.383 9.031 1 98.31 81 MET A N 1
ATOM 652 C CA . MET A 1 81 ? 2.994 9.539 8.25 1 98.31 81 MET A CA 1
ATOM 653 C C . MET A 1 81 ? 3.164 10.766 9.141 1 98.31 81 MET A C 1
ATOM 655 O O . MET A 1 81 ? 3.967 11.648 8.836 1 98.31 81 MET A O 1
ATOM 659 N N . ILE A 1 82 ? 2.316 10.758 10.164 1 98.44 82 ILE A N 1
ATOM 660 C CA . ILE A 1 82 ? 2.508 11.734 11.227 1 98.44 82 ILE A CA 1
ATOM 661 C C . ILE A 1 82 ? 2.473 11.039 12.586 1 98.44 82 ILE A C 1
ATOM 663 O O . ILE A 1 82 ? 2.078 9.867 12.68 1 98.44 82 ILE A O 1
ATOM 667 N N . TYR A 1 83 ? 2.975 11.664 13.57 1 97.94 83 TYR A N 1
ATOM 668 C CA . TYR A 1 83 ? 2.891 11.172 14.945 1 97.94 83 TYR A CA 1
ATOM 669 C C . TYR A 1 83 ? 2.582 12.312 15.914 1 97.94 83 TYR A C 1
ATOM 671 O O . TYR A 1 83 ? 2.73 13.484 15.562 1 97.94 83 TYR A O 1
ATOM 679 N N . GLU A 1 84 ? 2.068 11.922 17 1 96.62 84 GLU A N 1
ATOM 680 C CA . GLU A 1 84 ? 1.762 12.891 18.047 1 96.62 84 GLU A CA 1
ATOM 681 C C . GLU A 1 84 ? 2.889 12.969 19.078 1 96.62 84 GLU A C 1
ATOM 683 O O . GLU A 1 84 ? 3.383 11.938 19.531 1 96.62 84 GLU A O 1
ATOM 688 N N . ASP A 1 85 ? 3.336 14.172 19.312 1 95.94 85 ASP A N 1
ATOM 689 C CA . ASP A 1 85 ? 4.363 14.438 20.312 1 95.94 85 ASP A CA 1
ATOM 690 C C . ASP A 1 85 ? 3.99 15.641 21.188 1 95.94 85 ASP A C 1
ATOM 692 O O . ASP A 1 85 ? 4.066 16.781 20.734 1 95.94 85 ASP A O 1
ATOM 696 N N . ARG A 1 86 ? 3.596 15.461 22.484 1 95.31 86 ARG A N 1
ATOM 697 C CA . ARG A 1 86 ? 3.307 16.516 23.453 1 95.31 86 ARG A CA 1
ATOM 698 C C . ARG A 1 86 ? 2.254 17.469 22.922 1 95.31 86 ARG A C 1
ATOM 700 O O . ARG A 1 86 ? 2.463 18.688 22.922 1 95.31 86 ARG A O 1
ATOM 707 N N . GLY A 1 87 ? 1.285 16.953 22.375 1 96.38 87 GLY A N 1
ATOM 708 C CA . GLY A 1 87 ? 0.149 17.734 21.922 1 96.38 87 GLY A CA 1
ATOM 709 C C . GLY A 1 87 ? 0.334 18.312 20.531 1 96.38 87 GLY A C 1
ATOM 710 O O . GLY A 1 87 ? -0.526 19.047 20.031 1 96.38 87 GLY A O 1
ATOM 711 N N . MET A 1 88 ? 1.427 17.859 19.844 1 98.19 88 MET A N 1
ATOM 712 C CA . MET A 1 88 ? 1.725 18.328 18.5 1 98.19 88 MET A CA 1
ATOM 713 C C . MET A 1 88 ? 1.734 17.172 17.5 1 98.19 88 MET A C 1
ATOM 715 O O . MET A 1 88 ? 2.178 16.078 17.828 1 98.19 88 MET A O 1
ATOM 719 N N . TYR A 1 89 ? 1.214 17.5 16.328 1 98.31 89 TYR A N 1
ATOM 720 C CA . TYR A 1 89 ? 1.459 16.594 15.203 1 98.31 89 TYR A CA 1
ATOM 721 C C . TYR A 1 89 ? 2.768 16.953 14.508 1 98.31 89 TYR A C 1
ATOM 723 O O . TYR A 1 89 ? 3.08 18.125 14.305 1 98.31 89 TYR A O 1
ATOM 731 N N . ARG A 1 90 ? 3.557 15.898 14.148 1 98.38 90 ARG A N 1
ATOM 732 C CA . ARG A 1 90 ? 4.809 16.031 13.422 1 98.38 90 ARG A CA 1
ATOM 733 C C . ARG A 1 90 ? 4.906 15.008 12.297 1 98.38 90 ARG A C 1
ATOM 735 O O . ARG A 1 90 ? 4.262 13.953 12.352 1 98.38 90 ARG A O 1
ATOM 742 N N . LEU A 1 91 ? 5.688 15.352 11.336 1 98.12 91 LEU A N 1
ATOM 743 C CA . LEU A 1 91 ? 5.906 14.414 10.234 1 98.12 91 LEU A CA 1
ATOM 744 C C . LEU A 1 91 ? 6.758 13.234 10.688 1 98.12 91 LEU A C 1
ATOM 746 O O . LEU A 1 91 ? 7.586 13.367 11.594 1 98.12 91 LEU A O 1
ATOM 750 N N . SER A 1 92 ? 6.504 12.125 10.109 1 97.56 92 SER A N 1
ATOM 751 C CA . SER A 1 92 ? 7.195 10.883 10.438 1 97.56 92 SER A CA 1
ATOM 752 C C . SER A 1 92 ? 7.602 10.125 9.18 1 97.56 92 SER A C 1
ATOM 754 O O . SER A 1 92 ? 6.902 10.188 8.164 1 97.56 92 SER A O 1
ATOM 756 N N . ASP A 1 93 ? 8.703 9.391 9.25 1 96.31 93 ASP A N 1
ATOM 757 C CA . ASP A 1 93 ? 9.125 8.578 8.117 1 96.31 93 ASP A CA 1
ATOM 758 C C . ASP A 1 93 ? 8.773 7.109 8.336 1 96.31 93 ASP A C 1
ATOM 760 O O . ASP A 1 93 ? 9.234 6.238 7.594 1 96.31 93 ASP A O 1
ATOM 764 N N . ARG A 1 94 ? 7.969 6.828 9.328 1 96.25 94 ARG A N 1
ATOM 765 C CA . ARG A 1 94 ? 7.59 5.453 9.633 1 96.25 94 ARG A CA 1
ATOM 766 C C . ARG A 1 94 ? 6.805 4.832 8.484 1 96.25 94 ARG A C 1
ATOM 768 O O . ARG A 1 94 ? 6.895 3.629 8.242 1 96.25 94 ARG A O 1
ATOM 775 N N . PHE A 1 95 ? 6.02 5.609 7.805 1 96.88 95 PHE A N 1
ATOM 776 C CA . PHE A 1 95 ? 5.355 5.129 6.598 1 96.88 95 PHE A CA 1
ATOM 777 C C . PHE A 1 95 ? 6.367 4.551 5.613 1 96.88 95 PHE A C 1
ATOM 779 O O . PHE A 1 95 ? 6.148 3.473 5.059 1 96.88 95 PHE A O 1
ATOM 786 N N . SER A 1 96 ? 7.441 5.273 5.367 1 96.75 96 SER A N 1
ATOM 787 C CA . SER A 1 96 ? 8.484 4.809 4.453 1 96.75 96 SER A CA 1
ATOM 788 C C . SER A 1 96 ? 9.078 3.486 4.918 1 96.75 96 SER A C 1
ATOM 790 O O . SER A 1 96 ? 9.281 2.574 4.113 1 96.75 96 SER A O 1
ATOM 792 N N . GLU A 1 97 ? 9.328 3.43 6.195 1 95.94 97 GLU A N 1
ATOM 793 C CA . GLU A 1 97 ? 9.852 2.188 6.75 1 95.94 97 GLU A CA 1
ATOM 794 C C . GLU A 1 97 ? 8.898 1.023 6.496 1 95.94 97 GLU A C 1
ATOM 796 O O . GLU A 1 97 ? 9.328 -0.086 6.18 1 95.94 97 GLU A O 1
ATOM 801 N N . ARG A 1 98 ? 7.668 1.276 6.719 1 95.81 98 ARG A N 1
ATOM 802 C CA . ARG A 1 98 ? 6.66 0.246 6.488 1 95.81 98 ARG A CA 1
ATOM 803 C C . ARG A 1 98 ? 6.656 -0.205 5.031 1 95.81 98 ARG A C 1
ATOM 805 O O . ARG A 1 98 ? 6.598 -1.403 4.75 1 95.81 98 ARG A O 1
ATOM 812 N N . MET A 1 99 ? 6.742 0.742 4.098 1 96.31 99 MET A N 1
ATOM 813 C CA . MET A 1 99 ? 6.773 0.404 2.68 1 96.31 99 MET A CA 1
ATOM 814 C C . MET A 1 99 ? 8.031 -0.385 2.336 1 96.31 99 MET A C 1
ATOM 816 O O . MET A 1 99 ? 7.977 -1.349 1.569 1 96.31 99 MET A O 1
ATOM 820 N N . GLU A 1 100 ? 9.109 0.02 2.869 1 96.38 100 GLU A N 1
ATOM 821 C CA . GLU A 1 100 ? 10.359 -0.7 2.652 1 96.38 100 GLU A CA 1
ATOM 822 C C . GLU A 1 100 ? 10.273 -2.129 3.182 1 96.38 100 GLU A C 1
ATOM 824 O O . GLU A 1 100 ? 10.781 -3.061 2.553 1 96.38 100 GLU A O 1
ATOM 829 N N . ASN A 1 101 ? 9.664 -2.246 4.312 1 95.81 101 ASN A N 1
ATOM 830 C CA . ASN A 1 101 ? 9.508 -3.58 4.887 1 95.81 101 ASN A CA 1
ATOM 831 C C . ASN A 1 101 ? 8.625 -4.469 4.016 1 95.81 101 ASN A C 1
ATOM 833 O O . ASN A 1 101 ? 8.891 -5.66 3.867 1 95.81 101 ASN A O 1
ATOM 837 N N . LEU A 1 102 ? 7.59 -3.914 3.473 1 96.19 102 LEU A N 1
ATOM 838 C CA . LEU A 1 102 ? 6.734 -4.676 2.568 1 96.19 102 LEU A CA 1
ATOM 839 C C . LEU A 1 102 ? 7.508 -5.105 1.324 1 96.19 102 LEU A C 1
ATOM 841 O O . LEU A 1 102 ? 7.336 -6.223 0.835 1 96.19 102 LEU A O 1
ATOM 845 N N . ALA A 1 103 ? 8.312 -4.195 0.767 1 96.62 103 ALA A N 1
ATOM 846 C CA . ALA A 1 103 ? 9.164 -4.512 -0.374 1 96.62 103 ALA A CA 1
ATOM 847 C C . ALA A 1 103 ? 10.078 -5.695 -0.062 1 96.62 103 ALA A C 1
ATOM 849 O O . ALA A 1 103 ? 10.172 -6.641 -0.845 1 96.62 103 ALA A O 1
ATOM 850 N N . LYS A 1 104 ? 10.688 -5.652 1.074 1 96.19 104 LYS A N 1
ATOM 851 C CA . LYS A 1 104 ? 11.609 -6.711 1.495 1 96.19 104 LYS A CA 1
ATOM 852 C C . LYS A 1 104 ? 10.867 -8.023 1.71 1 96.19 104 LYS A C 1
ATOM 854 O O . LYS A 1 104 ? 11.375 -9.094 1.355 1 96.19 104 LYS A O 1
ATOM 859 N N . MET A 1 105 ? 9.773 -7.973 2.328 1 96.19 105 MET A N 1
ATOM 860 C CA . MET A 1 105 ? 8.984 -9.172 2.6 1 96.19 105 MET A CA 1
ATOM 861 C C . MET A 1 105 ? 8.656 -9.914 1.308 1 96.19 105 MET A C 1
ATOM 863 O O . MET A 1 105 ? 8.773 -11.141 1.243 1 96.19 105 MET A O 1
ATOM 867 N N . TRP A 1 106 ? 8.25 -9.148 0.316 1 97.31 106 TRP A N 1
ATOM 868 C CA . TRP A 1 106 ? 7.941 -9.805 -0.952 1 97.31 106 TRP A CA 1
ATOM 869 C C . TRP A 1 106 ? 9.188 -10.43 -1.56 1 97.31 106 TRP A C 1
ATOM 871 O O . TRP A 1 106 ? 9.156 -11.57 -2.027 1 97.31 106 TRP A O 1
ATOM 881 N N . LYS A 1 107 ? 10.25 -9.734 -1.567 1 96.38 107 LYS A N 1
ATOM 882 C CA . LYS A 1 107 ? 11.508 -10.281 -2.084 1 96.38 107 LYS A CA 1
ATOM 883 C C . LYS A 1 107 ? 11.875 -11.578 -1.378 1 96.38 107 LYS A C 1
ATOM 885 O O . LYS A 1 107 ? 12.312 -12.539 -2.02 1 96.38 107 LYS A O 1
ATOM 890 N N . PHE A 1 108 ? 11.648 -11.57 -0.123 1 94.62 108 PHE A N 1
ATOM 891 C CA . PHE A 1 108 ? 11.906 -12.773 0.656 1 94.62 108 PHE A CA 1
ATOM 892 C C . PHE A 1 108 ? 10.969 -13.906 0.234 1 94.62 108 PHE A C 1
ATOM 894 O O . PHE A 1 108 ? 11.414 -15.039 0.03 1 94.62 108 PHE A O 1
ATOM 901 N N . GLU A 1 109 ? 9.727 -13.594 0.129 1 94.69 109 GLU A N 1
ATOM 902 C CA . GLU A 1 109 ? 8.703 -14.586 -0.197 1 94.69 109 GLU A CA 1
ATOM 903 C C . GLU A 1 109 ? 8.977 -15.242 -1.546 1 94.69 109 GLU A C 1
ATOM 905 O O . GLU A 1 109 ? 8.688 -16.422 -1.739 1 94.69 109 GLU A O 1
ATOM 910 N N . ILE A 1 110 ? 9.594 -14.422 -2.418 1 95.38 110 ILE A N 1
ATOM 911 C CA . ILE A 1 110 ? 9.75 -14.992 -3.752 1 95.38 110 ILE A CA 1
ATOM 912 C C . ILE A 1 110 ? 11.188 -15.477 -3.939 1 95.38 110 ILE A C 1
ATOM 914 O O . ILE A 1 110 ? 11.57 -15.883 -5.039 1 95.38 110 ILE A O 1
ATOM 918 N N . GLY A 1 111 ? 11.969 -15.453 -2.799 1 89.44 111 GLY A N 1
ATOM 919 C CA . GLY A 1 111 ? 13.273 -16.094 -2.789 1 89.44 111 GLY A CA 1
ATOM 920 C C . GLY A 1 111 ? 14.367 -15.211 -3.373 1 89.44 111 GLY A C 1
ATOM 921 O O . GLY A 1 111 ? 15.383 -15.719 -3.854 1 89.44 111 GLY A O 1
ATOM 922 N N . LYS A 1 112 ? 14.156 -14.016 -3.516 1 80 112 LYS A N 1
ATOM 923 C CA . LYS A 1 112 ? 15.164 -13.086 -4.008 1 80 112 LYS A CA 1
ATOM 924 C C . LYS A 1 112 ? 15.898 -12.414 -2.854 1 80 112 LYS A C 1
ATOM 926 O O . LYS A 1 112 ? 16.016 -11.188 -2.818 1 80 112 LYS A O 1
ATOM 931 N N . VAL A 1 113 ? 16.297 -13.289 -1.911 1 65.81 113 VAL A N 1
ATOM 932 C CA . VAL A 1 113 ? 16.906 -12.805 -0.681 1 65.81 113 VAL A CA 1
ATOM 933 C C . VAL A 1 113 ? 18.266 -12.188 -0.991 1 65.81 113 VAL A C 1
ATOM 935 O O . VAL A 1 113 ? 18.703 -11.242 -0.325 1 65.81 113 VAL A O 1
ATOM 938 N N . ALA A 1 114 ? 18.938 -12.82 -1.884 1 54.06 114 ALA A N 1
ATOM 939 C CA . ALA A 1 114 ? 20.281 -12.336 -2.166 1 54.06 114 ALA A CA 1
ATOM 940 C C . ALA A 1 114 ? 20.281 -10.852 -2.49 1 54.06 114 ALA A C 1
ATOM 942 O O . ALA A 1 114 ? 21.266 -10.148 -2.246 1 54.06 114 ALA A O 1
ATOM 943 N N . GLU A 1 115 ? 19.219 -10.43 -3.049 1 51.53 115 GLU A N 1
ATOM 944 C CA . GLU A 1 115 ? 19.141 -9.023 -3.43 1 51.53 115 GLU A CA 1
ATOM 945 C C . GLU A 1 115 ? 18.797 -8.141 -2.229 1 51.53 115 GLU A C 1
ATOM 947 O O . GLU A 1 115 ? 18.703 -6.918 -2.354 1 51.53 115 GLU A O 1
ATOM 952 N N . LEU A 1 116 ? 18.516 -8.766 -1.055 1 48.28 116 LEU A N 1
ATOM 953 C CA . LEU A 1 116 ? 18.141 -8.016 0.142 1 48.28 116 LEU A CA 1
ATOM 954 C C . LEU A 1 116 ? 19.375 -7.539 0.892 1 48.28 116 LEU A C 1
ATOM 956 O O . LEU A 1 116 ? 19.297 -6.629 1.719 1 48.28 116 LEU A O 1
ATOM 960 N N . TRP A 1 117 ? 20.578 -8.352 0.724 1 43.41 117 TRP A N 1
ATOM 961 C CA . TRP A 1 117 ? 21.844 -8.008 1.364 1 43.41 117 TRP A CA 1
ATOM 962 C C . TRP A 1 117 ? 22.781 -7.305 0.383 1 43.41 117 TRP A C 1
ATOM 964 O O . TRP A 1 117 ? 22.719 -7.551 -0.824 1 43.41 117 TRP A O 1
ATOM 974 N N . MET B 1 1 ? -10.922 3.629 -30.594 1 32.66 1 MET B N 1
ATOM 975 C CA . MET B 1 1 ? -11.453 3.344 -29.266 1 32.66 1 MET B CA 1
ATOM 976 C C . MET B 1 1 ? -10.328 3.217 -28.25 1 32.66 1 MET B C 1
ATOM 978 O O . MET B 1 1 ? -9.281 2.641 -28.547 1 32.66 1 MET B O 1
ATOM 982 N N . PRO B 1 2 ? -10.305 4.145 -27.219 1 40.41 2 PRO B N 1
ATOM 983 C CA . PRO B 1 2 ? -9.141 4.012 -26.344 1 40.41 2 PRO B CA 1
ATOM 984 C C . PRO B 1 2 ? -8.953 2.586 -25.828 1 40.41 2 PRO B C 1
ATOM 986 O O . PRO B 1 2 ? -9.93 1.86 -25.641 1 40.41 2 PRO B O 1
ATOM 989 N N . ARG B 1 3 ? -7.945 1.907 -26.062 1 50.28 3 ARG B N 1
ATOM 990 C CA . ARG B 1 3 ? -7.66 0.519 -25.719 1 50.28 3 ARG B CA 1
ATOM 991 C C . ARG B 1 3 ? -8.047 0.224 -24.281 1 50.28 3 ARG B C 1
ATOM 993 O O . ARG B 1 3 ? -7.777 1.024 -23.375 1 50.28 3 ARG B O 1
ATOM 1000 N N . ARG B 1 4 ? -9.109 -0.493 -24.031 1 57.09 4 ARG B N 1
ATOM 1001 C CA . ARG B 1 4 ? -9.617 -0.898 -22.719 1 57.09 4 ARG B CA 1
ATOM 1002 C C . ARG B 1 4 ? -8.477 -1.332 -21.797 1 57.09 4 ARG B C 1
ATOM 1004 O O . ARG B 1 4 ? -7.625 -2.129 -22.203 1 57.09 4 ARG B O 1
ATOM 1011 N N . ARG B 1 5 ? -8.43 -0.649 -20.781 1 64 5 ARG B N 1
ATOM 1012 C CA . ARG B 1 5 ? -7.355 -0.944 -19.844 1 64 5 ARG B CA 1
ATOM 1013 C C . ARG B 1 5 ? -7.473 -2.365 -19.297 1 64 5 ARG B C 1
ATOM 1015 O O . ARG B 1 5 ? -8.57 -2.816 -18.969 1 64 5 ARG B O 1
ATOM 1022 N N . LYS B 1 6 ? -6.492 -3.043 -19.438 1 76.25 6 LYS B N 1
ATOM 1023 C CA . LYS B 1 6 ? -6.387 -4.43 -19 1 76.25 6 LYS B CA 1
ATOM 1024 C C . LYS B 1 6 ? -6.586 -4.547 -17.484 1 76.25 6 LYS B C 1
ATOM 1026 O O . LYS B 1 6 ? -7.23 -5.48 -17.016 1 76.25 6 LYS B O 1
ATOM 1031 N N . PHE B 1 7 ? -6.246 -3.465 -16.797 1 84.19 7 PHE B N 1
ATOM 1032 C CA . PHE B 1 7 ? -6.277 -3.486 -15.344 1 84.19 7 PHE B CA 1
ATOM 1033 C C . PHE B 1 7 ? -7.035 -2.281 -14.797 1 84.19 7 PHE B C 1
ATOM 1035 O O . PHE B 1 7 ? -7.246 -1.301 -15.516 1 84.19 7 PHE B O 1
ATOM 1042 N N . PRO B 1 8 ? -7.457 -2.43 -13.531 1 86.31 8 PRO B N 1
ATOM 1043 C CA . PRO B 1 8 ? -8.055 -1.254 -12.891 1 86.31 8 PRO B CA 1
ATOM 1044 C C . PRO B 1 8 ? -7.07 -0.093 -12.758 1 86.31 8 PRO B C 1
ATOM 1046 O O . PRO B 1 8 ? -5.855 -0.291 -12.867 1 86.31 8 PRO B O 1
ATOM 1049 N N . ASP B 1 9 ? -7.641 1.097 -12.469 1 89.38 9 ASP B N 1
ATOM 1050 C CA . ASP B 1 9 ? -6.797 2.277 -12.32 1 89.38 9 ASP B CA 1
ATOM 1051 C C . ASP B 1 9 ? -5.918 2.168 -11.078 1 89.38 9 ASP B C 1
ATOM 1053 O O . ASP B 1 9 ? -4.809 2.709 -11.047 1 89.38 9 ASP B O 1
ATOM 1057 N N . TYR B 1 10 ? -6.465 1.511 -10.125 1 93.81 10 TYR B N 1
ATOM 1058 C CA . TYR B 1 10 ? -5.703 1.291 -8.906 1 93.81 10 TYR B CA 1
ATOM 1059 C C . TYR B 1 10 ? -6.055 -0.053 -8.273 1 93.81 10 TYR B C 1
ATOM 1061 O O . TYR B 1 10 ? -7.059 -0.669 -8.633 1 93.81 10 TYR B O 1
ATOM 1069 N N . VAL B 1 11 ? -5.176 -0.486 -7.457 1 95.44 11 VAL B N 1
ATOM 1070 C CA . VAL B 1 11 ? -5.43 -1.639 -6.602 1 95.44 11 VAL B CA 1
ATOM 1071 C C . VAL B 1 11 ? -5.371 -1.216 -5.137 1 95.44 11 VAL B C 1
ATOM 1073 O O . VAL B 1 11 ? -4.449 -0.507 -4.723 1 95.44 11 VAL B O 1
ATOM 1076 N N . GLU B 1 12 ? -6.387 -1.67 -4.43 1 95.5 12 GLU B N 1
ATOM 1077 C CA . GLU B 1 12 ? -6.406 -1.384 -3 1 95.5 12 GLU B CA 1
ATOM 1078 C C . GLU B 1 12 ? -5.602 -2.416 -2.219 1 95.5 12 GLU B C 1
ATOM 1080 O O . GLU B 1 12 ? -5.777 -3.621 -2.406 1 95.5 12 GLU B O 1
ATOM 1085 N N . ILE B 1 13 ? -4.73 -1.929 -1.375 1 95.94 13 ILE B N 1
ATOM 1086 C CA . ILE B 1 13 ? -4.07 -2.828 -0.435 1 95.94 13 ILE B CA 1
ATOM 1087 C C . ILE B 1 13 ? -4.395 -2.406 0.997 1 95.94 13 ILE B C 1
ATOM 1089 O O . ILE B 1 13 ? -4.516 -1.214 1.286 1 95.94 13 ILE B O 1
ATOM 1093 N N . ARG B 1 14 ? -4.543 -3.365 1.839 1 96.31 14 ARG B N 1
ATOM 1094 C CA . ARG B 1 14 ? -4.84 -3.152 3.252 1 96.31 14 ARG B CA 1
ATOM 1095 C C . ARG B 1 14 ? -3.578 -3.283 4.102 1 96.31 14 ARG B C 1
ATOM 1097 O O . ARG B 1 14 ? -3.061 -4.387 4.285 1 96.31 14 ARG B O 1
ATOM 1104 N N . VAL B 1 15 ? -3.156 -2.166 4.574 1 95.5 15 VAL B N 1
ATOM 1105 C CA . VAL B 1 15 ? -1.943 -2.15 5.383 1 95.5 15 VAL B CA 1
ATOM 1106 C C . VAL B 1 15 ? -2.307 -2.287 6.859 1 95.5 15 VAL B C 1
ATOM 1108 O O . VAL B 1 15 ? -2.996 -1.431 7.418 1 95.5 15 VAL B O 1
ATOM 1111 N N . PRO B 1 16 ? -1.794 -3.297 7.477 1 92.81 16 PRO B N 1
ATOM 1112 C CA . PRO B 1 16 ? -2.115 -3.457 8.898 1 92.81 16 PRO B CA 1
ATOM 1113 C C . PRO B 1 16 ? -1.479 -2.381 9.773 1 92.81 16 PRO B C 1
ATOM 1115 O O . PRO B 1 16 ? -0.35 -1.956 9.508 1 92.81 16 PRO B O 1
ATOM 1118 N N . VAL B 1 17 ? -2.176 -2.031 10.781 1 92 17 VAL B N 1
ATOM 1119 C CA . VAL B 1 17 ? -1.749 -0.902 11.602 1 92 17 VAL B CA 1
ATOM 1120 C C . VAL B 1 17 ? -0.962 -1.408 12.805 1 92 17 VAL B C 1
ATOM 1122 O O . VAL B 1 17 ? 0.073 -0.84 13.164 1 92 17 VAL B O 1
ATOM 1125 N N . TYR B 1 18 ? -1.307 -2.469 13.391 1 89.44 18 TYR B N 1
ATOM 1126 C CA . TYR B 1 18 ? -0.79 -2.854 14.703 1 89.44 18 TYR B CA 1
ATOM 1127 C C . TYR B 1 18 ? 0.273 -3.938 14.57 1 89.44 18 TYR B C 1
ATOM 1129 O O . TYR B 1 18 ? 1.207 -4 15.375 1 89.44 18 TYR B O 1
ATOM 1137 N N . GLN B 1 19 ? 0.067 -4.793 13.625 1 88.19 19 GLN B N 1
ATOM 1138 C CA . GLN B 1 19 ? 1.011 -5.895 13.461 1 88.19 19 GLN B CA 1
ATOM 1139 C C . GLN B 1 19 ? 1.385 -6.086 11.992 1 88.19 19 GLN B C 1
ATOM 1141 O O . GLN B 1 19 ? 0.542 -5.926 11.102 1 88.19 19 GLN B O 1
ATOM 1146 N N . PRO B 1 20 ? 2.643 -6.406 11.859 1 87.25 20 PRO B N 1
ATOM 1147 C CA . PRO B 1 20 ? 3.029 -6.715 10.477 1 87.25 20 PRO B CA 1
ATOM 1148 C C . PRO B 1 20 ? 2.305 -7.938 9.922 1 87.25 20 PRO B C 1
ATOM 1150 O O . PRO B 1 20 ? 1.961 -8.852 10.672 1 87.25 20 PRO B O 1
ATOM 1153 N N . PRO B 1 21 ? 2.014 -7.938 8.672 1 91.06 21 PRO B N 1
ATOM 1154 C CA . PRO B 1 21 ? 1.441 -9.141 8.07 1 91.06 21 PRO B CA 1
ATOM 1155 C C . PRO B 1 21 ? 2.432 -10.305 8.016 1 91.06 21 PRO B C 1
ATOM 1157 O O . PRO B 1 21 ? 3.646 -10.086 8.016 1 91.06 21 PRO B O 1
ATOM 1160 N N . THR B 1 22 ? 1.89 -11.445 7.961 1 90.94 22 THR B N 1
ATOM 1161 C CA . THR B 1 22 ? 2.744 -12.625 7.855 1 90.94 22 THR B CA 1
ATOM 1162 C C . THR B 1 22 ? 3.189 -12.844 6.414 1 90.94 22 THR B C 1
ATOM 1164 O O . THR B 1 22 ? 4.148 -13.578 6.156 1 90.94 22 THR B O 1
ATOM 1167 N N . SER B 1 23 ? 2.449 -12.242 5.52 1 95.12 23 SER B N 1
ATOM 1168 C CA . SER B 1 23 ? 2.73 -12.312 4.09 1 95.12 23 SER B CA 1
ATOM 1169 C C . SER B 1 23 ? 2.209 -11.078 3.363 1 95.12 23 SER B C 1
ATOM 1171 O O . SER B 1 23 ? 1.206 -10.484 3.773 1 95.12 23 SER B O 1
ATOM 1173 N N . THR B 1 24 ? 2.879 -10.742 2.33 1 97.75 24 THR B N 1
ATOM 1174 C CA . THR B 1 24 ? 2.406 -9.617 1.533 1 97.75 24 THR B CA 1
ATOM 1175 C C . THR B 1 24 ? 1.046 -9.93 0.913 1 97.75 24 THR B C 1
ATOM 1177 O O . THR B 1 24 ? 0.263 -9.016 0.636 1 97.75 24 THR B O 1
ATOM 1180 N N . LEU B 1 25 ? 0.778 -11.164 0.695 1 98.38 25 LEU B N 1
ATOM 1181 C CA . LEU B 1 25 ? -0.48 -11.562 0.075 1 98.38 25 LEU B CA 1
ATOM 1182 C C . LEU B 1 25 ? -1.664 -11.195 0.962 1 98.38 25 LEU B C 1
ATOM 1184 O O . LEU B 1 25 ? -2.771 -10.969 0.466 1 98.38 25 LEU B O 1
ATOM 1188 N N . GLU B 1 26 ? -1.468 -11.023 2.223 1 97.38 26 GLU B N 1
ATOM 1189 C CA . GLU B 1 26 ? -2.525 -10.672 3.168 1 97.38 26 GLU B CA 1
ATOM 1190 C C . GLU B 1 26 ? -2.938 -9.211 3.016 1 97.38 26 GLU B C 1
ATOM 1192 O O . GLU B 1 26 ? -3.986 -8.805 3.52 1 97.38 26 GLU B O 1
ATOM 1197 N N . LEU B 1 27 ? -2.1 -8.477 2.406 1 96.94 27 LEU B N 1
ATOM 1198 C CA . LEU B 1 27 ? -2.441 -7.086 2.125 1 96.94 27 LEU B CA 1
ATOM 1199 C C . LEU B 1 27 ? -3.553 -6.996 1.084 1 96.94 27 LEU B C 1
ATOM 1201 O O . LEU B 1 27 ? -4.27 -5.996 1.018 1 96.94 27 LEU B O 1
ATOM 1205 N N . LEU B 1 28 ? -3.658 -8.047 0.301 1 96.94 28 LEU B N 1
ATOM 1206 C CA . LEU B 1 28 ? -4.48 -7.98 -0.901 1 96.94 28 LEU B CA 1
ATOM 1207 C C . LEU B 1 28 ? -5.695 -8.891 -0.78 1 96.94 28 LEU B C 1
ATOM 1209 O O . LEU B 1 28 ? -6.73 -8.641 -1.4 1 96.94 28 LEU B O 1
ATOM 1213 N N . PHE B 1 29 ? -5.516 -9.953 -0.033 1 97.62 29 PHE B N 1
ATOM 1214 C CA . PHE B 1 29 ? -6.5 -11.023 -0.124 1 97.62 29 PHE B CA 1
ATOM 1215 C C . PHE B 1 29 ? -6.918 -11.492 1.264 1 97.62 29 PHE B C 1
ATOM 1217 O O . PHE B 1 29 ? -6.195 -11.289 2.24 1 97.62 29 PHE B O 1
ATOM 1224 N N . GLU B 1 30 ? -8.07 -12.039 1.319 1 96.19 30 GLU B N 1
ATOM 1225 C CA . GLU B 1 30 ? -8.602 -12.68 2.518 1 96.19 30 GLU B CA 1
ATOM 1226 C C . GLU B 1 30 ? -9.438 -13.906 2.16 1 96.19 30 GLU B C 1
ATOM 1228 O O . GLU B 1 30 ? -9.805 -14.094 1 1 96.19 30 GLU B O 1
ATOM 1233 N N . GLY B 1 31 ? -9.578 -14.836 3.086 1 95.88 31 GLY B N 1
ATOM 1234 C CA . GLY B 1 31 ? -10.43 -15.992 2.883 1 95.88 31 GLY B CA 1
ATOM 1235 C C . GLY B 1 31 ? -9.977 -16.875 1.728 1 95.88 31 GLY B C 1
ATOM 1236 O O . GLY B 1 31 ? -8.805 -17.25 1.646 1 95.88 31 GLY B O 1
ATOM 1237 N N . LYS B 1 32 ? -10.891 -17.219 0.902 1 96.88 32 LYS B N 1
ATOM 1238 C CA . LYS B 1 32 ? -10.641 -18.156 -0.198 1 96.88 32 LYS B CA 1
ATOM 1239 C C . LYS B 1 32 ? -9.656 -17.562 -1.199 1 96.88 32 LYS B C 1
ATOM 1241 O O . LYS B 1 32 ? -8.812 -18.266 -1.75 1 96.88 32 LYS B O 1
ATOM 1246 N N . THR B 1 33 ? -9.766 -16.25 -1.442 1 97.81 33 THR B N 1
ATOM 1247 C CA . THR B 1 33 ? -8.852 -15.625 -2.391 1 97.81 33 THR B CA 1
ATOM 1248 C C . THR B 1 33 ? -7.418 -15.664 -1.868 1 97.81 33 THR B C 1
ATOM 1250 O O . THR B 1 33 ? -6.473 -15.805 -2.645 1 97.81 33 THR B O 1
ATOM 1253 N N . LEU B 1 34 ? -7.293 -15.523 -0.566 1 98.12 34 LEU B N 1
ATOM 1254 C CA . LEU B 1 34 ? -5.957 -15.633 0.01 1 98.12 34 LEU B CA 1
ATOM 1255 C C . LEU B 1 34 ? -5.398 -17.047 -0.18 1 98.12 34 LEU B C 1
ATOM 1257 O O . LEU B 1 34 ? -4.223 -17.203 -0.519 1 98.12 34 LEU B O 1
ATOM 1261 N N . GLU B 1 35 ? -6.176 -18.016 0.051 1 97.75 35 GLU B N 1
ATOM 1262 C CA . GLU B 1 35 ? -5.758 -19.406 -0.141 1 97.75 35 GLU B CA 1
ATOM 1263 C C . GLU B 1 35 ? -5.32 -19.656 -1.582 1 97.75 35 GLU B C 1
ATOM 1265 O O . GLU B 1 35 ? -4.285 -20.281 -1.823 1 97.75 35 GLU B O 1
ATOM 1270 N N . ILE B 1 36 ? -6.105 -19.172 -2.486 1 98.12 36 ILE B N 1
ATOM 1271 C CA . ILE B 1 36 ? -5.805 -19.312 -3.904 1 98.12 36 ILE B CA 1
ATOM 1272 C C . ILE B 1 36 ? -4.492 -18.609 -4.23 1 98.12 36 ILE B C 1
ATOM 1274 O O . ILE B 1 36 ? -3.635 -19.172 -4.922 1 98.12 36 ILE B O 1
ATOM 1278 N N . ALA B 1 37 ? -4.312 -17.391 -3.742 1 98.56 37 ALA B N 1
ATOM 1279 C CA . ALA B 1 37 ? -3.1 -16.625 -3.982 1 98.56 37 ALA B CA 1
ATOM 1280 C C . ALA B 1 37 ? -1.868 -17.359 -3.461 1 98.56 37 ALA B C 1
ATOM 1282 O O . ALA B 1 37 ? -0.841 -17.422 -4.141 1 98.56 37 ALA B O 1
ATOM 1283 N N . LYS B 1 38 ? -1.992 -17.875 -2.295 1 98.06 38 LYS B N 1
ATOM 1284 C CA . LYS B 1 38 ? -0.875 -18.609 -1.695 1 98.06 38 LYS B CA 1
ATOM 1285 C C . LYS B 1 38 ? -0.505 -19.828 -2.527 1 98.06 38 LYS B C 1
ATOM 1287 O O . LYS B 1 38 ? 0.677 -20.125 -2.721 1 98.06 38 LYS B O 1
ATOM 1292 N N . ARG B 1 39 ? -1.494 -20.562 -2.988 1 98 39 ARG B N 1
ATOM 1293 C CA . ARG B 1 39 ? -1.237 -21.734 -3.83 1 98 39 ARG B CA 1
ATOM 1294 C C . ARG B 1 39 ? -0.533 -21.328 -5.121 1 98 39 ARG B C 1
ATOM 1296 O O . ARG B 1 39 ? 0.428 -21.984 -5.539 1 98 39 ARG B O 1
ATOM 1303 N N . LEU B 1 40 ? -1.055 -20.312 -5.734 1 98.44 40 LEU B N 1
ATOM 1304 C CA . LEU B 1 40 ? -0.47 -19.844 -6.988 1 98.44 40 LEU B CA 1
ATOM 1305 C C . LEU B 1 40 ? 0.978 -19.406 -6.785 1 98.44 40 LEU B C 1
ATOM 1307 O O . LEU B 1 40 ? 1.878 -19.906 -7.473 1 98.44 40 LEU B O 1
ATOM 1311 N N . VAL B 1 41 ? 1.218 -18.547 -5.836 1 98.31 41 VAL B N 1
ATOM 1312 C CA . VAL B 1 41 ? 2.553 -18 -5.598 1 98.31 41 VAL B CA 1
ATOM 1313 C C . VAL B 1 41 ? 3.496 -19.125 -5.176 1 98.31 41 VAL B C 1
ATOM 1315 O O . VAL B 1 41 ? 4.648 -19.172 -5.617 1 98.31 41 VAL B O 1
ATOM 1318 N N . GLY B 1 42 ? 3.002 -19.984 -4.301 1 97.44 42 GLY B N 1
ATOM 1319 C CA . GLY B 1 42 ? 3.805 -21.125 -3.92 1 97.44 42 GLY B CA 1
ATOM 1320 C C . GLY B 1 42 ? 4.238 -21.969 -5.105 1 97.44 42 GLY B C 1
ATOM 1321 O O . GLY B 1 42 ? 5.391 -22.406 -5.18 1 97.44 42 GLY B O 1
ATOM 1322 N N . HIS B 1 43 ? 3.283 -22.25 -6.012 1 97.94 43 HIS B N 1
ATOM 1323 C CA . HIS B 1 43 ? 3.592 -23.047 -7.195 1 97.94 43 HIS B CA 1
ATOM 1324 C C . HIS B 1 43 ? 4.621 -22.344 -8.078 1 97.94 43 HIS B C 1
ATOM 1326 O O . HIS B 1 43 ? 5.566 -22.984 -8.555 1 97.94 43 HIS B O 1
ATOM 1332 N N . LEU B 1 44 ? 4.398 -21.031 -8.297 1 98 44 LEU B N 1
ATOM 1333 C CA . LEU B 1 44 ? 5.32 -20.266 -9.125 1 98 44 LEU B CA 1
ATOM 1334 C C . LEU B 1 44 ? 6.723 -20.281 -8.531 1 98 44 LEU B C 1
ATOM 1336 O O . LEU B 1 44 ? 7.711 -20.359 -9.266 1 98 44 LEU B O 1
ATOM 1340 N N . LYS B 1 45 ? 6.781 -20.172 -7.27 1 96.5 45 LYS B N 1
ATOM 1341 C CA . LYS B 1 45 ? 8.07 -20.172 -6.578 1 96.5 45 LYS B CA 1
ATOM 1342 C C . LYS B 1 45 ? 8.773 -21.516 -6.742 1 96.5 45 LYS B C 1
ATOM 1344 O O . LYS B 1 45 ? 9.969 -21.562 -7.055 1 96.5 45 LYS B O 1
ATOM 1349 N N . LYS B 1 46 ? 8.086 -22.562 -6.664 1 96.12 46 LYS B N 1
ATOM 1350 C CA . LYS B 1 46 ? 8.648 -23.906 -6.691 1 96.12 46 LYS B CA 1
ATOM 1351 C C . LYS B 1 46 ? 9.031 -24.312 -8.109 1 96.12 46 LYS B C 1
ATOM 1353 O O . LYS B 1 46 ? 10.023 -25.016 -8.312 1 96.12 46 LYS B O 1
ATOM 1358 N N . ASN B 1 47 ? 8.25 -23.859 -9.094 1 96.31 47 ASN B N 1
ATOM 1359 C CA . ASN B 1 47 ? 8.375 -24.406 -10.438 1 96.31 47 ASN B CA 1
ATOM 1360 C C . ASN B 1 47 ? 8.938 -23.375 -11.414 1 96.31 47 ASN B C 1
ATOM 1362 O O . ASN B 1 47 ? 9.18 -23.688 -12.578 1 96.31 47 ASN B O 1
ATOM 1366 N N . GLY B 1 48 ? 9.125 -22.156 -10.945 1 95.75 48 GLY B N 1
ATOM 1367 C CA . GLY B 1 48 ? 9.633 -21.094 -11.797 1 95.75 48 GLY B CA 1
ATOM 1368 C C . GLY B 1 48 ? 8.57 -20.469 -12.68 1 95.75 48 GLY B C 1
ATOM 1369 O O . GLY B 1 48 ? 8.859 -19.531 -13.438 1 95.75 48 GLY B O 1
ATOM 1370 N N . GLY B 1 49 ? 7.34 -21.016 -12.68 1 97.44 49 GLY B N 1
ATOM 1371 C CA . GLY B 1 49 ? 6.25 -20.516 -13.5 1 97.44 49 GLY B CA 1
ATOM 1372 C C . GLY B 1 49 ? 5.109 -21.5 -13.648 1 97.44 49 GLY B C 1
ATOM 1373 O O . GLY B 1 49 ? 5.125 -22.578 -13.039 1 97.44 49 GLY B O 1
ATOM 1374 N N . MET B 1 50 ? 4.059 -21.031 -14.359 1 98.12 50 MET B N 1
ATOM 1375 C CA . MET B 1 50 ? 2.896 -21.859 -14.664 1 98.12 50 MET B CA 1
ATOM 1376 C C . MET B 1 50 ? 2.238 -21.406 -15.969 1 98.12 50 MET B C 1
ATOM 1378 O O . MET B 1 50 ? 2.014 -20.219 -16.172 1 98.12 50 MET B O 1
ATOM 1382 N N . PHE B 1 51 ? 2.029 -22.359 -16.75 1 98 51 PHE B N 1
ATOM 1383 C CA . PHE B 1 51 ? 1.235 -22.016 -17.922 1 98 51 PHE B CA 1
ATOM 1384 C C . PHE B 1 51 ? -0.177 -21.609 -17.531 1 98 51 PHE B C 1
ATOM 1386 O O . PHE B 1 51 ? -0.781 -22.234 -16.641 1 98 51 PHE B O 1
ATOM 1393 N N . LYS B 1 52 ? -0.75 -20.594 -18.203 1 96.75 52 LYS B N 1
ATOM 1394 C CA . LYS B 1 52 ? -2.025 -19.984 -17.828 1 96.75 52 LYS B CA 1
ATOM 1395 C C . LYS B 1 52 ? -3.156 -21.016 -17.875 1 96.75 52 LYS B C 1
ATOM 1397 O O . LYS B 1 52 ? -4.098 -20.938 -17.078 1 96.75 52 LYS B O 1
ATOM 1402 N N . ASP B 1 53 ? -3.09 -21.938 -18.75 1 94.44 53 ASP B N 1
ATOM 1403 C CA . ASP B 1 53 ? -4.188 -22.875 -18.969 1 94.44 53 ASP B CA 1
ATOM 1404 C C . ASP B 1 53 ? -4.078 -24.078 -18.031 1 94.44 53 ASP B C 1
ATOM 1406 O O . ASP B 1 53 ? -4.973 -24.922 -18 1 94.44 53 ASP B O 1
ATOM 1410 N N . GLU B 1 54 ? -3.098 -24.125 -17.172 1 96.38 54 GLU B N 1
ATOM 1411 C CA . GLU B 1 54 ? -2.85 -25.281 -16.312 1 96.38 54 GLU B CA 1
ATOM 1412 C C . GLU B 1 54 ? -3.402 -25.047 -14.914 1 96.38 54 GLU B C 1
ATOM 1414 O O . GLU B 1 54 ? -3.281 -25.922 -14.047 1 96.38 54 GLU B O 1
ATOM 1419 N N . TYR B 1 55 ? -4.016 -23.938 -14.672 1 96.81 55 TYR B N 1
ATOM 1420 C CA . TYR B 1 55 ? -4.34 -23.531 -13.305 1 96.81 55 TYR B CA 1
ATOM 1421 C C . TYR B 1 55 ? -5.324 -24.516 -12.672 1 96.81 55 TYR B C 1
ATOM 1423 O O . TYR B 1 55 ? -5.234 -24.797 -11.477 1 96.81 55 TYR B O 1
ATOM 1431 N N . GLN B 1 56 ? -6.262 -25.062 -13.391 1 96.69 56 GLN B N 1
ATOM 1432 C CA . GLN B 1 56 ? -7.238 -26 -12.836 1 96.69 56 GLN B CA 1
ATOM 1433 C C . GLN B 1 56 ? -6.559 -27.266 -12.32 1 96.69 56 GLN B C 1
ATOM 1435 O O . GLN B 1 56 ? -6.82 -27.703 -11.195 1 96.69 56 GLN B O 1
ATOM 1440 N N . GLU B 1 57 ? -5.73 -27.859 -13.125 1 95.31 57 GLU B N 1
ATOM 1441 C CA . GLU B 1 57 ? -5.039 -29.094 -12.781 1 95.31 57 GLU B CA 1
ATOM 1442 C C . GLU B 1 57 ? -4.008 -28.875 -11.68 1 95.31 57 GLU B C 1
ATOM 1444 O O . GLU B 1 57 ? -3.908 -29.656 -10.742 1 95.31 57 GLU B O 1
ATOM 1449 N N . VAL B 1 58 ? -3.217 -27.812 -11.742 1 96.31 58 VAL B N 1
ATOM 1450 C CA . VAL B 1 58 ? -2.057 -27.578 -10.891 1 96.31 58 VAL B CA 1
ATOM 1451 C C . VAL B 1 58 ? -2.508 -27.016 -9.547 1 96.31 58 VAL B C 1
ATOM 1453 O O . VAL B 1 58 ? -1.938 -27.359 -8.508 1 96.31 58 VAL B O 1
ATOM 1456 N N . LEU B 1 59 ? -3.582 -26.172 -9.602 1 97.56 59 LEU B N 1
ATOM 1457 C CA . LEU B 1 59 ? -3.967 -25.484 -8.375 1 97.56 59 LEU B CA 1
ATOM 1458 C C . LEU B 1 59 ? -5.281 -26.031 -7.832 1 97.56 59 LEU B C 1
ATOM 1460 O O . LEU B 1 59 ? -5.707 -25.656 -6.734 1 97.56 59 LEU B O 1
ATOM 1464 N N . GLY B 1 60 ? -5.934 -26.875 -8.547 1 95.94 60 GLY B N 1
ATOM 1465 C CA . GLY B 1 60 ? -7.195 -27.438 -8.102 1 95.94 60 GLY B CA 1
ATOM 1466 C C . GLY B 1 60 ? -8.336 -26.438 -8.094 1 95.94 60 GLY B C 1
ATOM 1467 O O . GLY B 1 60 ? -9.141 -26.422 -7.164 1 95.94 60 GLY B O 1
ATOM 1468 N N . ILE B 1 61 ? -8.367 -25.531 -9.031 1 94.56 61 ILE B N 1
ATOM 1469 C CA . ILE B 1 61 ? -9.383 -24.484 -9.133 1 94.56 61 ILE B CA 1
ATOM 1470 C C . ILE B 1 61 ? -10.547 -24.969 -9.992 1 94.56 61 ILE B C 1
ATOM 1472 O O . ILE B 1 61 ? -10.359 -25.328 -11.164 1 94.56 61 ILE B O 1
ATOM 1476 N N . ASP B 1 62 ? -11.688 -25.047 -9.453 1 90.06 62 ASP B N 1
ATOM 1477 C CA . ASP B 1 62 ? -12.844 -25.484 -10.227 1 90.06 62 ASP B CA 1
ATOM 1478 C C . ASP B 1 62 ? -14.102 -24.719 -9.812 1 90.06 62 ASP B C 1
ATOM 1480 O O . ASP B 1 62 ? -14.07 -23.938 -8.852 1 90.06 62 ASP B O 1
ATOM 1484 N N . GLY B 1 63 ? -15.047 -24.766 -10.758 1 90.56 63 GLY B N 1
ATOM 1485 C CA . GLY B 1 63 ? -16.359 -24.234 -10.438 1 90.56 63 GLY B CA 1
ATOM 1486 C C . GLY B 1 63 ? -16.328 -22.75 -10.078 1 90.56 63 GLY B C 1
ATOM 1487 O O . GLY B 1 63 ? -15.781 -21.938 -10.82 1 90.56 63 GLY B O 1
ATOM 1488 N N . ALA B 1 64 ? -16.891 -22.469 -8.961 1 89.62 64 ALA B N 1
ATOM 1489 C CA . ALA B 1 64 ? -17.094 -21.109 -8.492 1 89.62 64 ALA B CA 1
ATOM 1490 C C . ALA B 1 64 ? -15.75 -20.453 -8.141 1 89.62 64 ALA B C 1
ATOM 1492 O O . ALA B 1 64 ? -15.633 -19.219 -8.141 1 89.62 64 ALA B O 1
ATOM 1493 N N . ASP B 1 65 ? -14.789 -21.297 -7.977 1 94.94 65 ASP B N 1
ATOM 1494 C CA . ASP B 1 65 ? -13.492 -20.766 -7.574 1 94.94 65 ASP B CA 1
ATOM 1495 C C . ASP B 1 65 ? -12.75 -20.156 -8.766 1 94.94 65 ASP B C 1
ATOM 1497 O O . ASP B 1 65 ? -11.773 -19.422 -8.594 1 94.94 65 ASP B O 1
ATOM 1501 N N . LYS B 1 66 ? -13.227 -20.438 -9.992 1 96.5 66 LYS B N 1
ATOM 1502 C CA . LYS B 1 66 ? -12.578 -19.906 -11.188 1 96.5 66 LYS B CA 1
ATOM 1503 C C . LYS B 1 66 ? -12.633 -18.375 -11.203 1 96.5 66 LYS B C 1
ATOM 1505 O O . LYS B 1 66 ? -11.641 -17.719 -11.523 1 96.5 66 LYS B O 1
ATOM 1510 N N . VAL B 1 67 ? -13.781 -17.906 -10.852 1 96.19 67 VAL B N 1
ATOM 1511 C CA . VAL B 1 67 ? -13.945 -16.453 -10.852 1 96.19 67 VAL B CA 1
ATOM 1512 C C . VAL B 1 67 ? -12.984 -15.828 -9.844 1 96.19 67 VAL B C 1
ATOM 1514 O O . VAL B 1 67 ? -12.352 -14.812 -10.133 1 96.19 67 VAL B O 1
ATOM 1517 N N . LEU B 1 68 ? -12.859 -16.438 -8.672 1 97.38 68 LEU B N 1
ATOM 1518 C CA . LEU B 1 68 ? -11.961 -15.945 -7.641 1 97.38 68 LEU B CA 1
ATOM 1519 C C . LEU B 1 68 ? -10.508 -16.016 -8.102 1 97.38 68 LEU B C 1
ATOM 1521 O O . LEU B 1 68 ? -9.727 -15.094 -7.852 1 97.38 68 LEU B O 1
ATOM 1525 N N . TYR B 1 69 ? -10.211 -17.109 -8.75 1 98.12 69 TYR B N 1
ATOM 1526 C CA . TYR B 1 69 ? -8.859 -17.281 -9.273 1 98.12 69 TYR B CA 1
ATOM 1527 C C . TYR B 1 69 ? -8.492 -16.141 -10.219 1 98.12 69 TYR B C 1
ATOM 1529 O O . TYR B 1 69 ? -7.418 -15.555 -10.102 1 98.12 69 TYR B O 1
ATOM 1537 N N . PHE B 1 70 ? -9.312 -15.789 -11.086 1 96.94 70 PHE B N 1
ATOM 1538 C CA . PHE B 1 70 ? -8.984 -14.773 -12.078 1 96.94 70 PHE B CA 1
ATOM 1539 C C . PHE B 1 70 ? -8.914 -13.391 -11.43 1 96.94 70 PHE B C 1
ATOM 1541 O O . PHE B 1 70 ? -8.117 -12.547 -11.852 1 96.94 70 PHE B O 1
ATOM 1548 N N . ARG B 1 71 ? -9.719 -13.203 -10.43 1 96.12 71 ARG B N 1
ATOM 1549 C CA . ARG B 1 71 ? -9.609 -11.961 -9.664 1 96.12 71 ARG B CA 1
ATOM 1550 C C . ARG B 1 71 ? -8.25 -11.867 -8.977 1 96.12 71 ARG B C 1
ATOM 1552 O O . ARG B 1 71 ? -7.645 -10.789 -8.938 1 96.12 71 ARG B O 1
ATOM 1559 N N . VAL B 1 72 ? -7.828 -12.977 -8.445 1 97.88 72 VAL B N 1
ATOM 1560 C CA . VAL B 1 72 ? -6.527 -13.039 -7.781 1 97.88 72 VAL B CA 1
ATOM 1561 C C . VAL B 1 72 ? -5.422 -12.734 -8.789 1 97.88 72 VAL B C 1
ATOM 1563 O O . VAL B 1 72 ? -4.566 -11.875 -8.539 1 97.88 72 VAL B O 1
ATOM 1566 N N . VAL B 1 73 ? -5.473 -13.375 -9.922 1 97.75 73 VAL B N 1
ATOM 1567 C CA . VAL B 1 73 ? -4.453 -13.219 -10.953 1 97.75 73 VAL B CA 1
ATOM 1568 C C . VAL B 1 73 ? -4.398 -11.758 -11.414 1 97.75 73 VAL B C 1
ATOM 1570 O O . VAL B 1 73 ? -3.316 -11.18 -11.523 1 97.75 73 VAL B O 1
ATOM 1573 N N . LYS B 1 74 ? -5.52 -11.234 -11.609 1 96.69 74 LYS B N 1
ATOM 1574 C CA . LYS B 1 74 ? -5.59 -9.867 -12.102 1 96.69 74 LYS B CA 1
ATOM 1575 C C . LYS B 1 74 ? -4.957 -8.891 -11.109 1 96.69 74 LYS B C 1
ATOM 1577 O O . LYS B 1 74 ? -4.234 -7.977 -11.508 1 96.69 74 LYS B O 1
ATOM 1582 N N . LYS B 1 75 ? -5.234 -9.062 -9.867 1 97.31 75 LYS B N 1
ATOM 1583 C CA . LYS B 1 75 ? -4.672 -8.18 -8.844 1 97.31 75 LYS B CA 1
ATOM 1584 C C . LYS B 1 75 ? -3.158 -8.352 -8.742 1 97.31 75 LYS B C 1
ATOM 1586 O O . LYS B 1 75 ? -2.426 -7.367 -8.617 1 97.31 75 LYS B O 1
ATOM 1591 N N . LEU B 1 76 ? -2.688 -9.562 -8.812 1 98.25 76 LEU B N 1
ATOM 1592 C CA . LEU B 1 76 ? -1.257 -9.836 -8.734 1 98.25 76 LEU B CA 1
ATOM 1593 C C . LEU B 1 76 ? -0.527 -9.234 -9.93 1 98.25 76 LEU B C 1
ATOM 1595 O O . LEU B 1 76 ? 0.567 -8.68 -9.789 1 98.25 76 LEU B O 1
ATOM 1599 N N . LEU B 1 77 ? -1.163 -9.352 -11.078 1 97.62 77 LEU B N 1
ATOM 1600 C CA . LEU B 1 77 ? -0.596 -8.758 -12.289 1 97.62 77 LEU B CA 1
ATOM 1601 C C . LEU B 1 77 ? -0.556 -7.234 -12.172 1 97.62 77 LEU B C 1
ATOM 1603 O O . LEU B 1 77 ? 0.466 -6.613 -12.469 1 97.62 77 LEU B O 1
ATOM 1607 N N . ALA B 1 78 ? -1.592 -6.695 -11.711 1 96.94 78 ALA B N 1
ATOM 1608 C CA . ALA B 1 78 ? -1.726 -5.242 -11.625 1 96.94 78 ALA B CA 1
ATOM 1609 C C . ALA B 1 78 ? -0.677 -4.645 -10.695 1 96.94 78 ALA B C 1
ATOM 1611 O O . ALA B 1 78 ? -0.161 -3.553 -10.945 1 96.94 78 ALA B O 1
ATOM 1612 N N . LEU B 1 79 ? -0.329 -5.395 -9.695 1 97 79 LEU B N 1
ATOM 1613 C CA . LEU B 1 79 ? 0.586 -4.848 -8.695 1 97 79 LEU B CA 1
ATOM 1614 C C . LEU B 1 79 ? 2.027 -5.238 -9.016 1 97 79 LEU B C 1
ATOM 1616 O O . LEU B 1 79 ? 2.955 -4.812 -8.32 1 97 79 LEU B O 1
ATOM 1620 N N . GLY B 1 80 ? 2.148 -6.027 -10.047 1 96.88 80 GLY B N 1
ATOM 1621 C CA . GLY B 1 80 ? 3.49 -6.41 -10.461 1 96.88 80 GLY B CA 1
ATOM 1622 C C . GLY B 1 80 ? 4.09 -7.504 -9.594 1 96.88 80 GLY B C 1
ATOM 1623 O O . GLY B 1 80 ? 5.309 -7.594 -9.453 1 96.88 80 GLY B O 1
ATOM 1624 N N . MET B 1 81 ? 3.27 -8.312 -8.992 1 98.25 81 MET B N 1
ATOM 1625 C CA . MET B 1 81 ? 3.762 -9.438 -8.195 1 98.25 81 MET B CA 1
ATOM 1626 C C . MET B 1 81 ? 4.027 -10.648 -9.078 1 98.25 81 MET B C 1
ATOM 1628 O O . MET B 1 81 ? 4.871 -11.492 -8.75 1 98.25 81 MET B O 1
ATOM 1632 N N . ILE B 1 82 ? 3.213 -10.695 -10.125 1 98.44 82 ILE B N 1
ATOM 1633 C CA . ILE B 1 82 ? 3.488 -11.656 -11.188 1 98.44 82 ILE B CA 1
ATOM 1634 C C . ILE B 1 82 ? 3.447 -10.961 -12.547 1 98.44 82 ILE B C 1
ATOM 1636 O O . ILE B 1 82 ? 2.986 -9.82 -12.648 1 98.44 82 ILE B O 1
ATOM 1640 N N . TYR B 1 83 ? 4.008 -11.555 -13.523 1 98 83 TYR B N 1
ATOM 1641 C CA . TYR B 1 83 ? 3.934 -11.07 -14.898 1 98 83 TYR B CA 1
ATOM 1642 C C . TYR B 1 83 ? 3.717 -12.227 -15.875 1 98 83 TYR B C 1
ATOM 1644 O O . TYR B 1 83 ? 3.912 -13.391 -15.516 1 98 83 TYR B O 1
ATOM 1652 N N . GLU B 1 84 ? 3.221 -11.883 -16.969 1 96.69 84 GLU B N 1
ATOM 1653 C CA . GLU B 1 84 ? 2.998 -12.867 -18.016 1 96.69 84 GLU B CA 1
ATOM 1654 C C . GLU B 1 84 ? 4.148 -12.875 -19.016 1 96.69 84 GLU B C 1
ATOM 1656 O O . GLU B 1 84 ? 4.594 -11.82 -19.469 1 96.69 84 GLU B O 1
ATOM 1661 N N . ASP B 1 85 ? 4.68 -14.039 -19.266 1 96 85 ASP B N 1
ATOM 1662 C CA . ASP B 1 85 ? 5.742 -14.242 -20.25 1 96 85 ASP B CA 1
ATOM 1663 C C . ASP B 1 85 ? 5.469 -15.469 -21.109 1 96 85 ASP B C 1
ATOM 1665 O O . ASP B 1 85 ? 5.605 -16.609 -20.656 1 96 85 ASP B O 1
ATOM 1669 N N . ARG B 1 86 ? 5.094 -15.32 -22.422 1 95.44 86 ARG B N 1
ATOM 1670 C CA . ARG B 1 86 ? 4.898 -16.391 -23.391 1 95.44 86 ARG B CA 1
ATOM 1671 C C . ARG B 1 86 ? 3.889 -17.422 -22.891 1 95.44 86 ARG B C 1
ATOM 1673 O O . ARG B 1 86 ? 4.168 -18.609 -22.875 1 95.44 86 ARG B O 1
ATOM 1680 N N . GLY B 1 87 ? 2.881 -16.938 -22.375 1 96.38 87 GLY B N 1
ATOM 1681 C CA . GLY B 1 87 ? 1.777 -17.781 -21.953 1 96.38 87 GLY B CA 1
ATOM 1682 C C . GLY B 1 87 ? 1.953 -18.344 -20.562 1 96.38 87 GLY B C 1
ATOM 1683 O O . GLY B 1 87 ? 1.125 -19.125 -20.094 1 96.38 87 GLY B O 1
ATOM 1684 N N . MET B 1 88 ? 2.996 -17.828 -19.844 1 98.19 88 MET B N 1
ATOM 1685 C CA . MET B 1 88 ? 3.281 -18.297 -18.484 1 98.19 88 MET B CA 1
ATOM 1686 C C . MET B 1 88 ? 3.201 -17.141 -17.484 1 98.19 88 MET B C 1
ATOM 1688 O O . MET B 1 88 ? 3.588 -16.016 -17.812 1 98.19 88 MET B O 1
ATOM 1692 N N . TYR B 1 89 ? 2.662 -17.5 -16.312 1 98.31 89 TYR B N 1
ATOM 1693 C CA . TYR B 1 89 ? 2.824 -16.578 -15.188 1 98.31 89 TYR B CA 1
ATOM 1694 C C . TYR B 1 89 ? 4.129 -16.859 -14.453 1 98.31 89 TYR B C 1
ATOM 1696 O O . TYR B 1 89 ? 4.504 -18.016 -14.242 1 98.31 89 TYR B O 1
ATOM 1704 N N . ARG B 1 90 ? 4.848 -15.75 -14.086 1 98.38 90 ARG B N 1
ATOM 1705 C CA . ARG B 1 90 ? 6.09 -15.82 -13.32 1 98.38 90 ARG B CA 1
ATOM 1706 C C . ARG B 1 90 ? 6.094 -14.789 -12.195 1 98.38 90 ARG B C 1
ATOM 1708 O O . ARG B 1 90 ? 5.395 -13.773 -12.273 1 98.38 90 ARG B O 1
ATOM 1715 N N . LEU B 1 91 ? 6.875 -15.094 -11.203 1 98.12 91 LEU B N 1
ATOM 1716 C CA . LEU B 1 91 ? 7.012 -14.148 -10.102 1 98.12 91 LEU B CA 1
ATOM 1717 C C . LEU B 1 91 ? 7.805 -12.914 -10.531 1 98.1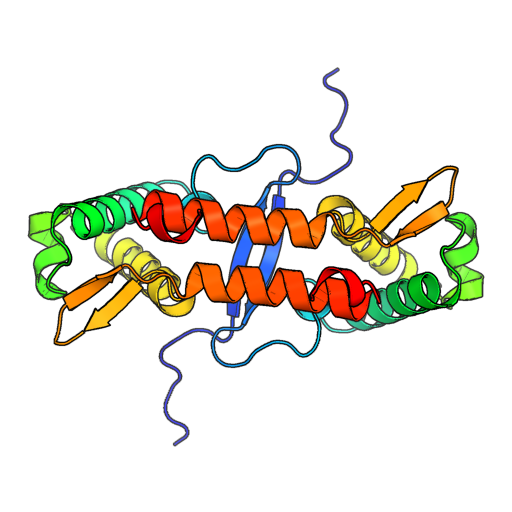2 91 LEU B C 1
ATOM 1719 O O . LEU B 1 91 ? 8.664 -13.008 -11.414 1 98.12 91 LEU B O 1
ATOM 1723 N N . SER B 1 92 ? 7.473 -11.82 -9.961 1 97.56 92 SER B N 1
ATOM 1724 C CA . SER B 1 92 ? 8.102 -10.547 -10.273 1 97.56 92 SER B CA 1
ATOM 1725 C C . SER B 1 92 ? 8.422 -9.758 -9.008 1 97.56 92 SER B C 1
ATOM 1727 O O . SER B 1 92 ? 7.703 -9.859 -8.008 1 97.56 92 SER B O 1
ATOM 1729 N N . ASP B 1 93 ? 9.484 -8.961 -9.047 1 96.25 93 ASP B N 1
ATOM 1730 C CA . ASP B 1 93 ? 9.828 -8.125 -7.906 1 96.25 93 ASP B CA 1
ATOM 1731 C C . ASP B 1 93 ? 9.391 -6.676 -8.141 1 96.25 93 ASP B C 1
ATOM 1733 O O . ASP B 1 93 ? 9.773 -5.777 -7.387 1 96.25 93 ASP B O 1
ATOM 1737 N N . ARG B 1 94 ? 8.594 -6.445 -9.156 1 96.31 94 ARG B N 1
ATOM 1738 C CA . ARG B 1 94 ? 8.141 -5.094 -9.477 1 96.31 94 ARG B CA 1
ATOM 1739 C C . ARG B 1 94 ? 7.293 -4.52 -8.352 1 96.31 94 ARG B C 1
ATOM 1741 O O . ARG B 1 94 ? 7.309 -3.312 -8.102 1 96.31 94 ARG B O 1
ATOM 1748 N N . PHE B 1 95 ? 6.539 -5.34 -7.672 1 96.88 95 PHE B N 1
ATOM 1749 C CA . PHE B 1 95 ? 5.816 -4.902 -6.484 1 96.88 95 PHE B CA 1
ATOM 1750 C C . PHE B 1 95 ? 6.766 -4.262 -5.48 1 96.88 95 PHE B C 1
ATOM 1752 O O . PHE B 1 95 ? 6.477 -3.199 -4.93 1 96.88 95 PHE B O 1
ATOM 1759 N N . SER B 1 96 ? 7.879 -4.914 -5.219 1 96.75 96 SER B N 1
ATOM 1760 C CA . SER B 1 96 ? 8.867 -4.395 -4.277 1 96.75 96 SER B CA 1
ATOM 1761 C C . SER B 1 96 ? 9.398 -3.039 -4.727 1 96.75 96 SER B C 1
ATOM 1763 O O . SER B 1 96 ? 9.523 -2.117 -3.916 1 96.75 96 SER B O 1
ATOM 1765 N N . GLU B 1 97 ? 9.672 -2.959 -5.992 1 96 97 GLU B N 1
ATOM 1766 C CA . GLU B 1 97 ? 10.141 -1.686 -6.535 1 96 97 GLU B CA 1
ATOM 1767 C C . GLU B 1 97 ? 9.109 -0.58 -6.309 1 96 97 GLU B C 1
ATOM 1769 O O . GLU B 1 97 ? 9.477 0.553 -5.984 1 96 97 GLU B O 1
ATOM 1774 N N . ARG B 1 98 ? 7.91 -0.91 -6.559 1 95.94 98 ARG B N 1
ATOM 1775 C CA . ARG B 1 98 ? 6.84 0.06 -6.359 1 95.94 98 ARG B CA 1
ATOM 1776 C C . ARG B 1 98 ? 6.766 0.507 -4.902 1 95.94 98 ARG B C 1
ATOM 1778 O O . ARG B 1 98 ? 6.637 1.7 -4.617 1 95.94 98 ARG B O 1
ATOM 1785 N N . MET B 1 99 ? 6.879 -0.438 -3.965 1 96.38 99 MET B N 1
ATOM 1786 C CA . MET B 1 99 ? 6.852 -0.101 -2.543 1 96.38 99 MET B CA 1
ATOM 1787 C C . MET B 1 99 ? 8.055 0.759 -2.166 1 96.38 99 MET B C 1
ATOM 1789 O O . MET B 1 99 ? 7.922 1.717 -1.402 1 96.38 99 MET B O 1
ATOM 1793 N N . GLU B 1 100 ? 9.156 0.434 -2.678 1 96.44 100 GLU B N 1
ATOM 1794 C CA . GLU B 1 100 ? 10.359 1.223 -2.43 1 96.44 100 GLU B CA 1
ATOM 1795 C C . GLU B 1 100 ? 10.211 2.645 -2.963 1 96.44 100 GLU B C 1
ATOM 1797 O O . GLU B 1 100 ? 10.641 3.604 -2.32 1 96.44 100 GLU B O 1
ATOM 1802 N N . ASN B 1 101 ? 9.625 2.721 -4.113 1 96 101 ASN B N 1
ATOM 1803 C CA . ASN B 1 101 ? 9.414 4.043 -4.688 1 96 101 ASN B CA 1
ATOM 1804 C C . ASN B 1 101 ? 8.453 4.879 -3.842 1 96 101 ASN B C 1
ATOM 1806 O O . ASN B 1 101 ? 8.648 6.086 -3.686 1 96 101 ASN B O 1
ATOM 1810 N N . LEU B 1 102 ? 7.438 4.254 -3.322 1 96.31 102 LEU B N 1
ATOM 1811 C CA . LEU B 1 102 ? 6.52 4.965 -2.439 1 96.31 102 LEU B CA 1
ATOM 1812 C C . LEU B 1 102 ? 7.23 5.43 -1.175 1 96.31 102 LEU B C 1
ATOM 1814 O O . LEU B 1 102 ? 6.98 6.539 -0.689 1 96.31 102 LEU B O 1
ATOM 1818 N N . ALA B 1 103 ? 8.078 4.578 -0.6 1 96.69 103 ALA B N 1
ATOM 1819 C CA . ALA B 1 103 ? 8.883 4.941 0.565 1 96.69 103 ALA B CA 1
ATOM 1820 C C . ALA B 1 103 ? 9.734 6.172 0.282 1 96.69 103 ALA B C 1
ATOM 1822 O O . ALA B 1 103 ? 9.75 7.121 1.072 1 96.69 103 ALA B O 1
ATOM 1823 N N . LYS B 1 104 ? 10.359 6.172 -0.841 1 96.25 104 LYS B N 1
ATOM 1824 C CA . LYS B 1 104 ? 11.227 7.277 -1.234 1 96.25 104 LYS B CA 1
ATOM 1825 C C . LYS B 1 104 ? 10.422 8.547 -1.47 1 96.25 104 LYS B C 1
ATOM 1827 O O . LYS B 1 104 ? 10.852 9.641 -1.1 1 96.25 104 LYS B O 1
ATOM 1832 N N . MET B 1 105 ? 9.352 8.43 -2.119 1 96.31 105 MET B N 1
ATOM 1833 C CA . MET B 1 105 ? 8.5 9.586 -2.412 1 96.31 105 MET B CA 1
ATOM 1834 C C . MET B 1 105 ? 8.102 10.305 -1.131 1 96.31 105 MET B C 1
ATOM 1836 O O . MET B 1 105 ? 8.148 11.531 -1.064 1 96.31 105 MET B O 1
ATOM 1840 N N . TRP B 1 106 ? 7.723 9.516 -0.144 1 97.38 106 TRP B N 1
ATOM 1841 C CA . TRP B 1 106 ? 7.34 10.141 1.114 1 97.38 106 TRP B CA 1
ATOM 1842 C C . TRP B 1 106 ? 8.531 10.844 1.756 1 97.38 106 TRP B C 1
ATOM 1844 O O . TRP B 1 106 ? 8.414 11.977 2.225 1 97.38 106 TRP B O 1
ATOM 1854 N N . LYS B 1 107 ? 9.625 10.227 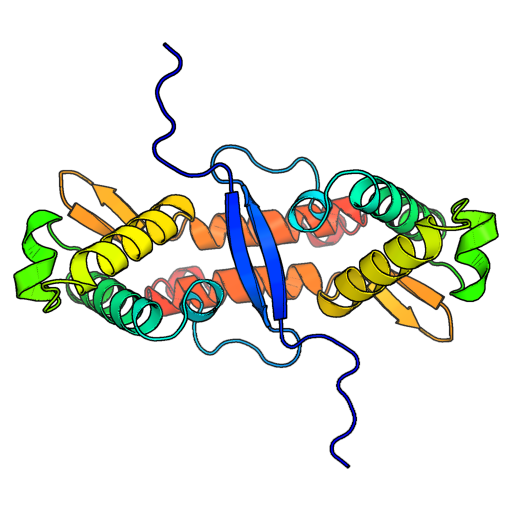1.789 1 96.5 107 LYS B N 1
ATOM 1855 C CA . LYS B 1 107 ? 10.828 10.844 2.338 1 96.5 107 LYS B CA 1
ATOM 1856 C C . LYS B 1 107 ? 11.141 12.164 1.639 1 96.5 107 LYS B C 1
ATOM 1858 O O . LYS B 1 107 ? 11.508 13.141 2.287 1 96.5 107 LYS B O 1
ATOM 1863 N N . PHE B 1 108 ? 10.938 12.141 0.379 1 94.69 108 PHE B N 1
ATOM 1864 C CA . PHE B 1 108 ? 11.141 13.359 -0.394 1 94.69 108 PHE B CA 1
ATOM 1865 C C . PHE B 1 108 ? 10.133 14.43 0.005 1 94.69 108 PHE B C 1
ATOM 1867 O O . PHE B 1 108 ? 10.5 15.586 0.217 1 94.69 108 PHE B O 1
ATOM 1874 N N . GLU B 1 109 ? 8.922 14.039 0.084 1 94.81 109 GLU B N 1
ATOM 1875 C CA . GLU B 1 109 ? 7.832 14.969 0.387 1 94.81 109 GLU B CA 1
ATOM 1876 C C . GLU B 1 109 ? 8.039 15.641 1.741 1 94.81 109 GLU B C 1
ATOM 1878 O O . GLU B 1 109 ? 7.668 16.797 1.927 1 94.81 109 GLU B O 1
ATOM 1883 N N . ILE B 1 110 ? 8.672 14.852 2.617 1 95.44 110 ILE B N 1
ATOM 1884 C CA . ILE B 1 110 ? 8.766 15.43 3.955 1 95.44 110 ILE B CA 1
ATOM 1885 C C . ILE B 1 110 ? 10.164 15.992 4.18 1 95.44 110 ILE B C 1
ATOM 1887 O O . ILE B 1 110 ? 10.5 16.422 5.289 1 95.44 110 ILE B O 1
ATOM 1891 N N . GLY B 1 111 ? 10.969 16.016 3.068 1 89.56 111 GLY B N 1
ATOM 1892 C CA . GLY B 1 111 ? 12.234 16.734 3.092 1 89.56 111 GLY B CA 1
ATOM 1893 C C . GLY B 1 111 ? 13.359 15.914 3.701 1 89.56 111 GLY B C 1
ATOM 1894 O O . GLY B 1 111 ? 14.336 16.484 4.203 1 89.56 111 GLY B O 1
ATOM 1895 N N . LYS B 1 112 ? 13.219 14.711 3.838 1 80.75 112 LYS B N 1
ATOM 1896 C CA . LYS B 1 112 ? 14.273 13.844 4.355 1 80.75 112 LYS B CA 1
ATOM 1897 C C . LYS B 1 112 ? 15.07 13.211 3.221 1 80.75 112 LYS B C 1
ATOM 1899 O O . LYS B 1 112 ? 15.273 11.992 3.199 1 80.75 112 LYS B O 1
ATOM 1904 N N . VAL B 1 113 ? 15.453 14.117 2.297 1 66.5 113 VAL B N 1
ATOM 1905 C CA . VAL B 1 113 ? 16.125 13.664 1.082 1 66.5 113 VAL B CA 1
ATOM 1906 C C . VAL B 1 113 ? 17.5 13.125 1.426 1 66.5 113 VAL B C 1
ATOM 1908 O O . VAL B 1 113 ? 18 12.203 0.774 1 66.5 113 VAL B O 1
ATOM 1911 N N . ALA B 1 114 ? 18.094 13.797 2.34 1 53.97 114 ALA B N 1
ATOM 1912 C CA . ALA B 1 114 ? 19.453 13.391 2.662 1 53.97 114 ALA B CA 1
ATOM 1913 C C . ALA B 1 114 ? 19.516 11.898 2.994 1 53.97 114 ALA B C 1
ATOM 1915 O O . ALA B 1 114 ? 20.547 11.25 2.775 1 53.97 114 ALA B O 1
ATOM 1916 N N . GLU B 1 115 ? 18.469 11.422 3.541 1 51.69 115 GLU B N 1
ATOM 1917 C CA . GLU B 1 115 ? 18.438 10.008 3.926 1 51.69 115 GLU B CA 1
ATOM 1918 C C . GLU B 1 115 ? 18.188 9.109 2.717 1 51.69 115 GLU B C 1
ATOM 1920 O O . GLU B 1 115 ? 18.188 7.887 2.842 1 51.69 115 GLU B O 1
ATOM 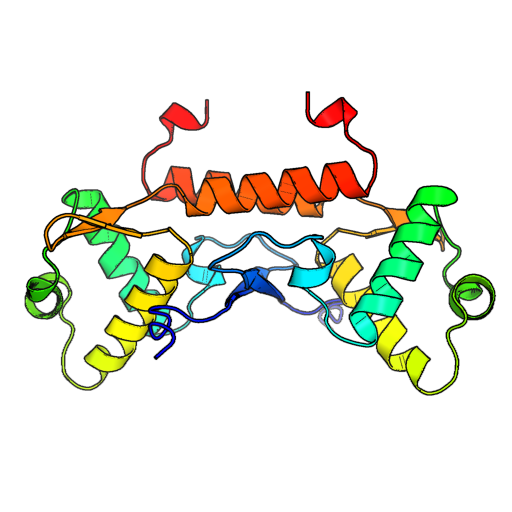1925 N N . LEU B 1 116 ? 17.906 9.719 1.523 1 48.66 116 LEU B N 1
ATOM 1926 C CA . LEU B 1 116 ? 17.625 8.953 0.316 1 48.66 116 LEU B CA 1
ATOM 1927 C C . LEU B 1 116 ? 18.906 8.539 -0.386 1 48.66 116 LEU B C 1
ATOM 1929 O O . LEU B 1 116 ? 18.906 7.617 -1.206 1 48.66 116 LEU B O 1
ATOM 1933 N N . TRP B 1 117 ? 20.078 9.43 -0.183 1 43.19 117 TRP B N 1
ATOM 1934 C CA . TRP B 1 117 ? 21.375 9.164 -0.78 1 43.19 117 TRP B CA 1
ATOM 1935 C C . TRP B 1 117 ? 22.328 8.516 0.233 1 43.19 117 TRP B C 1
ATOM 1937 O O . TRP B 1 117 ? 22.203 8.758 1.437 1 43.19 117 TRP B O 1
#

pLDDT: mean 91.68, std 13.33, range [32.34, 98.56]

Radius of gyration: 19.96 Å; Cα contacts (8 Å, |Δi|>4): 312; chains: 2; bounding box: 40×58×58 Å